Protein AF-A0A957WV30-F1 (afdb_monomer_lite)

Structure (mmCIF, N/CA/C/O backbone):
data_AF-A0A957WV30-F1
#
_entry.id   AF-A0A957WV30-F1
#
loop_
_atom_site.group_PDB
_atom_site.id
_atom_site.type_symbol
_atom_site.label_atom_id
_atom_site.label_alt_id
_atom_site.label_comp_id
_atom_site.label_asym_id
_atom_site.label_entity_id
_atom_site.label_seq_id
_atom_site.pdbx_PDB_ins_code
_atom_site.Cartn_x
_atom_site.Cartn_y
_atom_site.Cartn_z
_atom_site.occupancy
_atom_site.B_iso_or_equiv
_atom_site.auth_seq_id
_atom_site.auth_comp_id
_atom_site.auth_asym_id
_atom_site.auth_atom_id
_atom_site.pdbx_PDB_model_num
ATOM 1 N N . MET A 1 1 ? 29.897 12.016 -9.865 1.00 42.47 1 MET A N 1
ATOM 2 C CA . MET A 1 1 ? 29.035 12.089 -11.062 1.00 42.47 1 MET A CA 1
ATOM 3 C C . MET A 1 1 ? 27.792 11.281 -10.749 1.00 42.47 1 MET A C 1
ATOM 5 O O . MET A 1 1 ? 27.911 10.082 -10.565 1.00 42.47 1 MET A O 1
ATOM 9 N N . THR A 1 2 ? 26.646 11.927 -10.551 1.00 47.44 2 THR A N 1
ATOM 10 C CA . THR A 1 2 ? 25.390 11.233 -10.231 1.00 47.44 2 THR A CA 1
ATOM 11 C C . THR A 1 2 ? 24.796 10.735 -11.543 1.00 47.44 2 THR A C 1
ATOM 13 O O . THR A 1 2 ? 24.376 11.553 -12.364 1.00 47.44 2 THR A O 1
ATOM 16 N N . GLN A 1 3 ? 24.842 9.425 -11.783 1.00 49.91 3 GLN A N 1
ATOM 17 C CA . GLN A 1 3 ? 24.198 8.797 -12.936 1.00 49.91 3 GLN A CA 1
ATOM 18 C C . GLN A 1 3 ? 22.707 9.153 -12.881 1.00 49.91 3 GLN A C 1
ATOM 20 O O . GLN A 1 3 ? 22.050 8.951 -11.859 1.00 49.91 3 GLN A O 1
ATOM 25 N N . ARG A 1 4 ? 22.192 9.814 -13.924 1.00 55.97 4 ARG A N 1
ATOM 26 C CA . ARG A 1 4 ? 20.759 10.116 -13.997 1.00 55.97 4 ARG A CA 1
ATOM 27 C C . ARG A 1 4 ? 20.020 8.796 -14.225 1.00 55.97 4 ARG A C 1
ATOM 29 O O . ARG A 1 4 ? 20.485 8.021 -15.055 1.00 55.97 4 ARG A O 1
ATOM 36 N N . PRO A 1 5 ? 18.895 8.547 -13.539 1.00 63.53 5 PRO A N 1
ATOM 37 C CA . PRO A 1 5 ? 18.122 7.339 -13.779 1.00 63.53 5 PRO A CA 1
ATOM 38 C C . PRO A 1 5 ? 17.617 7.350 -15.225 1.00 63.53 5 PRO A C 1
ATOM 40 O O . PRO A 1 5 ? 17.064 8.353 -15.689 1.00 63.53 5 PRO A O 1
ATOM 43 N N . ASN A 1 6 ? 17.836 6.250 -15.946 1.00 82.25 6 ASN A N 1
ATOM 44 C CA . ASN A 1 6 ? 17.382 6.110 -17.335 1.00 82.25 6 ASN A CA 1
ATOM 45 C C . ASN A 1 6 ? 15.854 5.973 -17.421 1.00 82.25 6 ASN A C 1
ATOM 47 O O . ASN A 1 6 ? 15.263 6.334 -18.437 1.00 82.25 6 ASN A O 1
ATOM 51 N N . PHE A 1 7 ? 15.217 5.550 -16.325 1.00 90.19 7 PHE A N 1
ATOM 52 C CA . PHE A 1 7 ? 13.770 5.497 -16.177 1.00 90.19 7 PHE A CA 1
ATOM 53 C C . PHE A 1 7 ? 13.237 6.669 -15.352 1.00 90.19 7 PHE A C 1
ATOM 55 O O . PHE A 1 7 ? 13.763 7.001 -14.289 1.00 90.19 7 PHE A O 1
ATOM 62 N N . THR A 1 8 ? 12.131 7.256 -15.800 1.00 92.19 8 THR A N 1
ATOM 63 C CA . THR A 1 8 ? 11.313 8.166 -14.990 1.00 92.19 8 THR A CA 1
ATOM 64 C C . THR A 1 8 ? 9.988 7.487 -14.684 1.00 92.19 8 THR A C 1
ATOM 66 O O . THR A 1 8 ? 9.273 7.089 -15.599 1.00 92.19 8 THR A O 1
ATOM 69 N N . ILE A 1 9 ? 9.661 7.351 -13.398 1.00 94.38 9 ILE A N 1
ATOM 70 C CA . ILE A 1 9 ? 8.444 6.674 -12.941 1.00 94.38 9 ILE A CA 1
ATOM 71 C C . ILE A 1 9 ? 7.534 7.692 -12.261 1.00 94.38 9 ILE A C 1
ATOM 73 O O . ILE A 1 9 ? 7.898 8.281 -11.241 1.00 94.38 9 ILE A O 1
ATOM 77 N N . GLN A 1 10 ? 6.336 7.880 -12.809 1.00 94.31 10 GLN A N 1
ATOM 78 C CA . GLN A 1 10 ? 5.342 8.808 -12.288 1.00 94.31 10 GLN A CA 1
ATOM 79 C C . GLN A 1 10 ? 4.062 8.065 -11.883 1.00 94.31 10 GLN A C 1
ATOM 81 O O . GLN A 1 10 ? 3.404 7.472 -12.738 1.00 94.31 10 GLN A O 1
ATOM 86 N N . PRO A 1 11 ? 3.686 8.078 -10.595 1.00 93.62 11 PRO A N 1
ATOM 87 C CA . PRO A 1 11 ? 2.420 7.511 -10.156 1.00 93.62 11 PRO A CA 1
ATOM 88 C C . PRO A 1 11 ? 1.252 8.446 -10.493 1.00 93.62 11 PRO A C 1
ATOM 90 O O . PRO A 1 11 ? 1.408 9.669 -10.493 1.00 93.62 11 PRO A O 1
ATOM 93 N N . GLU A 1 12 ? 0.069 7.878 -10.719 1.00 91.00 12 GLU A N 1
ATOM 94 C CA . GLU A 1 12 ? -1.171 8.644 -10.908 1.00 91.00 12 GLU A CA 1
ATOM 95 C C . GLU A 1 12 ? -1.600 9.375 -9.624 1.00 91.00 12 GLU A C 1
ATOM 97 O O . GLU A 1 12 ? -2.067 10.512 -9.667 1.00 91.00 12 GLU A O 1
ATOM 102 N N . THR A 1 13 ? -1.379 8.752 -8.463 1.00 85.25 13 THR A N 1
ATOM 103 C CA . THR A 1 13 ? -1.625 9.337 -7.138 1.00 85.25 13 THR A CA 1
ATOM 104 C C . THR A 1 13 ? -0.501 8.980 -6.171 1.00 85.25 13 THR A C 1
ATOM 106 O O . THR A 1 13 ? 0.178 7.978 -6.341 1.00 85.25 13 THR A O 1
ATOM 109 N N . ARG A 1 14 ? -0.284 9.786 -5.131 1.00 82.81 14 ARG A N 1
ATOM 110 C CA . ARG A 1 14 ? 0.711 9.490 -4.079 1.00 82.81 14 ARG A CA 1
ATOM 111 C C . ARG A 1 14 ? 0.123 8.787 -2.860 1.00 82.81 14 ARG A C 1
ATOM 113 O O . ARG A 1 14 ? 0.870 8.250 -2.050 1.00 82.81 14 ARG A O 1
ATOM 120 N N . ALA A 1 15 ? -1.199 8.805 -2.738 1.00 81.06 15 ALA A N 1
ATOM 121 C CA . ALA A 1 15 ? -1.918 8.205 -1.631 1.00 81.06 15 ALA A CA 1
ATOM 122 C C . ALA A 1 15 ? -3.146 7.465 -2.154 1.00 81.06 15 ALA A C 1
ATOM 124 O O . ALA A 1 15 ? -3.838 7.947 -3.059 1.00 81.06 15 ALA A O 1
ATOM 125 N N . LEU A 1 16 ? -3.409 6.299 -1.574 1.00 86.38 16 LEU A N 1
ATOM 126 C CA . LEU A 1 16 ? -4.536 5.458 -1.937 1.00 86.38 16 LEU A CA 1
ATOM 127 C C . LEU A 1 16 ? -5.309 5.048 -0.685 1.00 86.38 16 LEU A C 1
ATOM 129 O O . LEU A 1 16 ? -4.741 4.610 0.313 1.00 86.38 16 LEU A O 1
ATOM 133 N N . HIS A 1 17 ? -6.629 5.160 -0.750 1.00 79.19 17 HIS A N 1
ATOM 134 C CA . HIS A 1 17 ? -7.494 4.586 0.269 1.00 79.19 17 HIS A CA 1
ATOM 135 C C . HIS A 1 17 ? -7.894 3.185 -0.173 1.00 79.19 17 HIS A C 1
ATOM 137 O O . HIS A 1 17 ? -8.447 3.014 -1.261 1.00 79.19 17 HIS A O 1
ATOM 143 N N . VAL A 1 18 ? -7.617 2.187 0.666 1.00 81.94 18 VAL A N 1
ATOM 144 C CA . VAL A 1 18 ? -8.126 0.838 0.429 1.00 81.94 18 VAL A CA 1
ATOM 145 C C . VAL A 1 18 ? -9.636 0.876 0.623 1.00 81.94 18 VAL A C 1
ATOM 147 O O . VAL A 1 18 ? -10.139 1.362 1.639 1.00 81.94 18 VAL A O 1
ATOM 150 N N . THR A 1 19 ? -10.361 0.445 -0.405 1.00 71.69 19 THR A N 1
ATOM 151 C CA . THR A 1 19 ? -11.824 0.467 -0.401 1.00 71.69 19 THR A CA 1
ATOM 152 C C . THR A 1 19 ? -12.380 -0.604 0.540 1.00 71.69 19 THR A C 1
ATOM 154 O O . THR A 1 19 ? -11.649 -1.436 1.078 1.00 71.69 19 THR A O 1
ATOM 157 N N . LYS A 1 20 ? -13.701 -0.601 0.744 1.00 66.12 20 LYS A N 1
ATOM 158 C CA . LYS A 1 20 ? -14.392 -1.581 1.596 1.00 66.12 20 LYS A CA 1
ATOM 159 C C . LYS A 1 20 ? -14.170 -3.035 1.147 1.00 66.12 20 LYS A C 1
ATOM 161 O O . LYS A 1 20 ? -14.293 -3.937 1.966 1.00 66.12 20 LYS A O 1
ATOM 166 N N . ASP A 1 21 ? -13.810 -3.246 -0.116 1.00 75.69 21 ASP A N 1
ATOM 167 C CA . ASP A 1 21 ? -13.581 -4.571 -0.693 1.00 75.69 21 ASP A CA 1
ATOM 168 C C . ASP A 1 21 ? -12.161 -5.100 -0.434 1.00 75.69 21 ASP A C 1
ATOM 170 O O . ASP A 1 21 ? -11.772 -6.116 -0.999 1.00 75.69 21 ASP A O 1
ATOM 174 N N . HIS A 1 22 ? -11.371 -4.411 0.403 1.00 84.19 22 HIS A N 1
ATOM 175 C CA . HIS A 1 22 ? -9.965 -4.720 0.682 1.00 84.19 22 HIS A CA 1
ATOM 176 C C . HIS A 1 22 ? -9.063 -4.736 -0.565 1.00 84.19 22 HIS A C 1
ATOM 178 O O . HIS A 1 22 ? -7.912 -5.174 -0.521 1.00 84.19 22 HIS A O 1
ATOM 184 N N . GLU A 1 23 ? -9.564 -4.208 -1.680 1.00 90.19 23 GLU A N 1
ATOM 185 C CA . GLU A 1 23 ? -8.833 -4.079 -2.927 1.00 90.19 23 GLU A CA 1
ATOM 186 C C . GLU A 1 23 ? -8.622 -2.609 -3.280 1.00 90.19 23 GLU A C 1
ATOM 188 O O . GLU A 1 23 ? -9.455 -1.729 -3.018 1.00 90.19 23 GLU A O 1
ATOM 193 N N . ALA A 1 24 ? -7.478 -2.347 -3.898 1.00 91.69 24 ALA A N 1
ATOM 194 C CA . ALA A 1 24 ? -7.161 -1.065 -4.491 1.00 91.69 24 ALA A CA 1
ATOM 195 C C . ALA A 1 24 ? -6.186 -1.264 -5.660 1.00 91.69 24 ALA A C 1
ATOM 197 O O . ALA A 1 24 ? -5.501 -2.283 -5.746 1.00 91.69 24 ALA A O 1
ATOM 198 N N . ALA A 1 25 ? -6.115 -0.309 -6.580 1.00 92.94 25 ALA A N 1
ATOM 199 C CA . ALA A 1 25 ? -5.159 -0.351 -7.677 1.00 92.94 25 ALA A CA 1
ATOM 200 C C . ALA A 1 25 ? -4.600 1.042 -7.942 1.00 92.94 25 ALA A C 1
ATOM 202 O O . ALA A 1 25 ? -5.303 2.040 -7.795 1.00 92.94 25 ALA A O 1
ATOM 203 N N . ILE A 1 26 ? -3.338 1.093 -8.347 1.00 94.38 26 ILE A N 1
ATOM 204 C CA . ILE A 1 26 ? -2.674 2.321 -8.763 1.00 94.38 26 ILE A CA 1
ATOM 205 C C . ILE A 1 26 ? -1.954 2.094 -10.087 1.00 94.38 26 ILE A C 1
ATOM 207 O O . ILE A 1 26 ? -1.362 1.036 -10.326 1.00 94.38 26 ILE A O 1
ATOM 211 N N . ARG A 1 27 ? -2.003 3.106 -10.950 1.00 95.50 27 ARG A N 1
ATOM 212 C CA . ARG A 1 27 ? -1.264 3.132 -12.203 1.00 95.50 27 ARG A CA 1
ATOM 213 C C . ARG A 1 27 ? 0.009 3.961 -12.060 1.00 95.50 27 ARG A C 1
ATOM 215 O O . ARG A 1 27 ? 0.013 5.036 -11.462 1.00 95.50 27 ARG A O 1
ATOM 222 N N . PHE A 1 28 ? 1.076 3.458 -12.659 1.00 96.06 28 PHE A N 1
ATOM 223 C CA . PHE A 1 28 ? 2.346 4.139 -12.842 1.00 96.06 28 PHE A CA 1
ATOM 224 C C . PHE A 1 28 ? 2.596 4.317 -14.331 1.00 96.06 28 PHE A C 1
ATOM 226 O O . PHE A 1 28 ? 2.312 3.423 -15.126 1.00 96.06 28 PHE A O 1
ATOM 233 N N . LEU A 1 29 ? 3.134 5.470 -14.699 1.00 95.81 29 LEU A N 1
ATOM 234 C CA . LEU A 1 29 ? 3.632 5.755 -16.031 1.00 95.81 29 LEU A CA 1
ATOM 235 C C . LEU A 1 29 ? 5.153 5.739 -15.974 1.00 95.81 29 LEU A C 1
ATOM 237 O O . LEU A 1 29 ? 5.755 6.488 -15.204 1.00 95.81 29 LEU A O 1
ATOM 241 N N . VAL A 1 30 ? 5.758 4.864 -16.765 1.00 95.50 30 VAL A N 1
ATOM 242 C CA . VAL A 1 30 ? 7.208 4.712 -16.855 1.00 95.50 30 VAL A CA 1
ATOM 243 C C . VAL A 1 30 ? 7.646 5.203 -18.222 1.00 95.50 30 VAL A C 1
ATOM 245 O O . VAL A 1 30 ? 7.057 4.824 -19.228 1.00 95.50 30 VAL A O 1
ATOM 248 N N . THR A 1 31 ? 8.665 6.049 -18.269 1.00 94.25 31 THR A N 1
ATOM 249 C CA . THR A 1 31 ? 9.305 6.485 -19.515 1.00 94.25 31 THR A CA 1
ATOM 250 C C . THR A 1 31 ? 10.790 6.159 -19.471 1.00 94.25 31 THR A C 1
ATOM 252 O O . THR A 1 31 ? 11.420 6.255 -18.416 1.00 94.25 31 THR A O 1
ATOM 255 N N . SER A 1 32 ? 11.350 5.796 -20.624 1.00 92.00 32 SER A N 1
ATOM 256 C CA . SER A 1 32 ? 12.793 5.653 -20.840 1.00 92.00 32 SER A CA 1
ATOM 257 C C . SER A 1 32 ? 13.254 6.653 -21.898 1.00 92.00 32 SER A C 1
ATOM 259 O O . SER A 1 32 ? 12.465 7.091 -22.730 1.00 92.00 32 SER A O 1
ATOM 261 N N . ARG A 1 33 ? 14.533 7.032 -21.875 1.00 88.81 33 ARG A N 1
ATOM 262 C CA . ARG A 1 33 ? 15.160 7.840 -22.943 1.00 88.81 33 ARG A CA 1
ATOM 263 C C . ARG A 1 33 ? 15.983 7.005 -23.921 1.00 88.81 33 ARG A C 1
ATOM 265 O O . ARG A 1 33 ? 16.528 7.547 -24.879 1.00 88.81 33 ARG A O 1
ATOM 272 N N . THR A 1 34 ? 16.112 5.715 -23.654 1.00 89.25 34 THR A N 1
ATOM 273 C CA . THR A 1 34 ? 16.926 4.769 -24.413 1.00 89.25 34 THR A CA 1
ATOM 274 C C . THR A 1 34 ? 16.083 3.564 -24.797 1.00 89.25 34 THR A C 1
ATOM 276 O O . THR A 1 34 ? 15.092 3.248 -24.136 1.00 89.25 34 THR A O 1
ATOM 279 N N . HIS A 1 35 ? 16.481 2.892 -25.877 1.00 91.12 35 HIS A N 1
ATOM 280 C CA . HIS A 1 35 ? 15.877 1.621 -26.245 1.00 91.12 35 HIS A CA 1
ATOM 281 C C . HIS A 1 35 ? 16.415 0.523 -25.329 1.00 91.12 35 HIS A C 1
ATOM 283 O O . HIS A 1 35 ? 17.613 0.252 -25.352 1.00 91.12 35 HIS A O 1
ATOM 289 N N . LEU A 1 36 ? 15.543 -0.050 -24.505 1.00 92.69 36 LEU A N 1
ATOM 290 C CA . LEU A 1 36 ? 15.878 -1.112 -23.559 1.00 92.69 36 LEU A CA 1
ATOM 291 C C . LEU A 1 36 ? 14.614 -1.866 -23.139 1.00 92.69 36 LEU A C 1
ATOM 293 O O . LEU A 1 36 ? 13.494 -1.411 -23.393 1.00 92.69 36 LEU A O 1
ATOM 297 N N . ARG A 1 37 ? 14.797 -3.005 -22.473 1.00 94.31 37 ARG A N 1
ATOM 298 C CA . ARG A 1 37 ? 13.702 -3.795 -21.910 1.00 94.31 37 ARG A CA 1
ATOM 299 C C . ARG A 1 37 ? 13.669 -3.594 -20.403 1.00 94.31 37 ARG A C 1
ATOM 301 O O . ARG A 1 37 ? 14.613 -3.959 -19.715 1.00 94.31 37 ARG A O 1
ATOM 308 N N . GLY A 1 38 ? 12.590 -3.009 -19.891 1.00 93.38 38 GLY A N 1
ATOM 309 C CA . GLY A 1 38 ? 12.429 -2.762 -18.460 1.00 93.38 38 GLY A CA 1
ATOM 310 C C . GLY A 1 38 ? 11.608 -3.851 -17.777 1.00 93.38 38 GLY A C 1
ATOM 311 O O . GLY A 1 38 ? 10.488 -4.115 -18.209 1.00 93.38 38 GLY A O 1
ATOM 312 N N . GLU A 1 39 ? 12.117 -4.429 -16.689 1.00 95.81 39 GLU A N 1
ATOM 313 C CA . GLU A 1 39 ? 11.380 -5.316 -15.784 1.00 95.81 39 GLU A CA 1
ATOM 314 C C . GLU A 1 39 ? 10.918 -4.555 -14.535 1.00 95.81 39 GLU A C 1
ATOM 316 O O . GLU A 1 39 ? 11.706 -3.916 -13.833 1.00 95.81 39 GLU A O 1
ATOM 321 N N . ALA A 1 40 ? 9.619 -4.619 -14.247 1.00 96.19 40 ALA A N 1
ATOM 322 C CA . ALA A 1 40 ? 9.010 -3.984 -13.090 1.00 96.19 40 ALA A CA 1
ATOM 323 C C . ALA A 1 40 ? 8.940 -4.918 -11.870 1.00 96.19 40 ALA A C 1
ATOM 325 O O . ALA A 1 40 ? 8.415 -6.032 -11.926 1.00 96.19 40 ALA A O 1
ATOM 326 N N . HIS A 1 41 ? 9.350 -4.391 -10.719 1.00 95.06 41 HIS A N 1
ATOM 327 C CA . HIS A 1 41 ? 9.273 -5.019 -9.407 1.00 95.06 41 HIS A CA 1
ATOM 328 C C . HIS A 1 41 ? 8.572 -4.095 -8.415 1.00 95.06 41 HIS A C 1
ATOM 330 O O . HIS A 1 41 ? 8.822 -2.891 -8.368 1.00 95.06 41 HIS A O 1
ATOM 336 N N . VAL A 1 42 ? 7.719 -4.659 -7.563 1.00 94.69 42 VAL A N 1
ATOM 337 C CA . VAL A 1 42 ? 7.097 -3.904 -6.470 1.00 94.69 42 VAL A CA 1
ATOM 338 C C . VAL A 1 42 ? 7.860 -4.172 -5.187 1.00 94.69 42 VAL A C 1
ATOM 340 O O . VAL A 1 42 ? 7.990 -5.320 -4.764 1.00 94.69 42 VAL A O 1
ATOM 343 N N . ILE A 1 43 ? 8.354 -3.102 -4.570 1.00 92.38 43 ILE A N 1
ATOM 344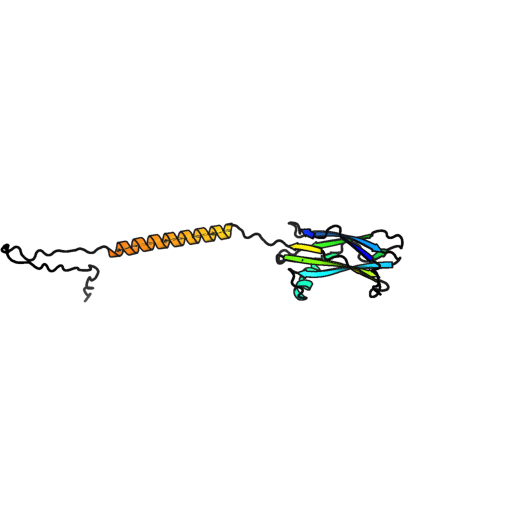 C CA . ILE A 1 43 ? 9.174 -3.170 -3.366 1.00 92.38 43 ILE A CA 1
ATOM 345 C C . ILE A 1 43 ? 8.367 -2.623 -2.185 1.00 92.38 43 ILE A C 1
ATOM 347 O O . ILE A 1 43 ? 8.054 -1.428 -2.164 1.00 92.38 43 ILE A O 1
ATOM 351 N N . PRO A 1 44 ? 8.035 -3.464 -1.195 1.00 92.12 44 PRO A N 1
ATOM 352 C CA . PRO A 1 44 ? 7.489 -3.001 0.072 1.00 92.12 44 PRO A CA 1
ATOM 353 C C . PRO A 1 44 ? 8.578 -2.226 0.828 1.00 92.12 44 PRO A C 1
ATOM 355 O O . PRO A 1 44 ? 9.746 -2.614 0.819 1.00 92.12 44 PRO A O 1
ATOM 358 N N . VAL A 1 45 ? 8.219 -1.102 1.449 1.00 88.19 45 VAL A N 1
ATOM 359 C CA . VAL A 1 45 ? 9.185 -0.207 2.107 1.00 88.19 45 VAL A CA 1
ATOM 360 C C . VAL A 1 45 ? 9.044 -0.253 3.621 1.00 88.19 45 VAL A C 1
ATOM 362 O O . VAL A 1 45 ? 10.013 -0.567 4.310 1.00 88.19 45 VAL A O 1
ATOM 365 N N . ALA A 1 46 ? 7.861 0.069 4.139 1.00 78.56 46 ALA A N 1
ATOM 366 C CA . ALA A 1 46 ? 7.626 0.168 5.574 1.00 78.56 46 ALA A CA 1
ATOM 367 C C . ALA A 1 46 ? 6.150 -0.049 5.916 1.00 78.56 46 ALA A C 1
ATOM 369 O O . ALA A 1 46 ? 5.266 0.142 5.076 1.00 78.56 46 ALA A O 1
ATOM 370 N N . TYR A 1 47 ? 5.909 -0.408 7.173 1.00 79.69 47 TYR A N 1
ATOM 371 C CA . TYR A 1 47 ? 4.586 -0.549 7.769 1.00 79.69 47 TYR A CA 1
ATOM 372 C C . TYR A 1 47 ? 4.494 0.349 9.001 1.00 79.69 47 TYR A C 1
ATOM 374 O O . TYR A 1 47 ? 5.312 0.234 9.903 1.00 79.69 47 TYR A O 1
ATOM 382 N N . ASN A 1 48 ? 3.504 1.235 9.062 1.00 71.88 48 ASN A N 1
ATOM 383 C CA . ASN A 1 48 ? 3.207 2.102 10.205 1.00 71.88 48 ASN A CA 1
ATOM 384 C C . ASN A 1 48 ? 4.422 2.916 10.709 1.00 71.88 48 ASN A C 1
ATOM 386 O O . ASN A 1 48 ? 4.591 3.147 11.904 1.00 71.88 48 ASN A O 1
ATOM 390 N N . GLY A 1 49 ? 5.325 3.286 9.794 1.00 67.56 49 GLY A N 1
ATOM 391 C CA . GLY A 1 49 ? 6.607 3.921 10.118 1.00 67.56 49 GLY A CA 1
ATOM 392 C C . GLY A 1 49 ? 7.679 2.982 10.697 1.00 67.56 49 GLY A C 1
ATOM 393 O O . GLY A 1 49 ? 8.833 3.396 10.819 1.00 67.56 49 GLY A O 1
ATOM 394 N N . ASP A 1 50 ? 7.344 1.725 10.994 1.00 69.25 50 ASP A N 1
ATOM 395 C CA . ASP A 1 50 ? 8.287 0.665 11.335 1.00 69.25 50 ASP A CA 1
ATOM 396 C C . ASP A 1 50 ? 8.964 0.130 10.060 1.00 69.25 50 ASP A C 1
ATOM 398 O O . ASP A 1 50 ? 8.324 -0.314 9.101 1.00 69.25 50 ASP A O 1
ATOM 402 N N . ARG A 1 51 ? 10.298 0.204 10.046 1.00 69.25 51 ARG A N 1
ATOM 403 C CA . ARG A 1 51 ? 11.159 -0.282 8.955 1.00 69.25 51 ARG A CA 1
ATOM 404 C C . ARG A 1 51 ? 11.710 -1.682 9.233 1.00 69.25 51 ARG A C 1
ATOM 406 O O . ARG A 1 51 ? 12.669 -2.103 8.585 1.00 69.25 51 ARG A O 1
ATOM 413 N N . SER A 1 52 ? 11.149 -2.389 10.214 1.00 68.62 52 SER A N 1
ATOM 414 C CA . SER A 1 52 ? 11.515 -3.765 10.519 1.00 68.62 52 SER A CA 1
ATOM 415 C C . SER A 1 52 ? 11.322 -4.666 9.289 1.00 68.62 52 SER A C 1
ATOM 417 O O . SER A 1 52 ? 10.236 -4.680 8.701 1.00 68.62 52 SER A O 1
ATOM 419 N N . PRO A 1 53 ? 12.330 -5.480 8.915 1.00 63.69 53 PRO A N 1
ATOM 420 C CA . PRO A 1 53 ? 12.236 -6.394 7.779 1.00 63.69 53 PRO A CA 1
ATOM 421 C C . PRO A 1 53 ? 11.043 -7.351 7.868 1.00 63.69 53 PRO A C 1
ATOM 423 O O . PRO A 1 53 ? 10.481 -7.722 6.844 1.00 63.69 53 PRO A O 1
ATOM 426 N N . GLN A 1 54 ? 10.637 -7.739 9.082 1.00 62.06 54 GLN A N 1
ATOM 427 C CA . GLN A 1 54 ? 9.519 -8.662 9.287 1.00 62.06 54 GLN A CA 1
ATOM 428 C C . GLN A 1 54 ? 8.198 -8.043 8.825 1.00 62.06 54 GLN A C 1
ATOM 430 O O . GLN A 1 54 ? 7.483 -8.658 8.039 1.00 62.06 54 GLN A O 1
ATOM 435 N N . ALA A 1 55 ? 7.914 -6.802 9.230 1.00 63.44 55 ALA A N 1
ATOM 436 C CA . ALA A 1 55 ? 6.692 -6.110 8.834 1.00 63.44 55 ALA A CA 1
ATOM 437 C C . ALA A 1 55 ? 6.613 -5.927 7.307 1.00 63.44 55 ALA A C 1
ATOM 439 O O . ALA A 1 55 ? 5.566 -6.151 6.707 1.00 63.44 55 ALA A O 1
ATOM 440 N N . THR A 1 56 ? 7.748 -5.628 6.669 1.00 68.06 56 THR A N 1
ATOM 441 C CA . THR A 1 56 ? 7.888 -5.469 5.213 1.00 68.06 56 THR A CA 1
ATOM 442 C C . THR A 1 56 ? 7.650 -6.765 4.424 1.00 68.06 56 THR A C 1
ATOM 444 O O . THR A 1 56 ? 7.086 -6.727 3.329 1.00 68.06 56 THR A O 1
ATOM 447 N N . VAL A 1 57 ? 8.024 -7.927 4.971 1.00 68.75 57 VAL A N 1
ATOM 448 C CA . VAL A 1 57 ? 7.801 -9.237 4.326 1.00 68.75 57 VAL A CA 1
ATOM 449 C C . VAL A 1 57 ? 6.316 -9.611 4.305 1.00 68.75 57 VAL A C 1
ATOM 451 O O . VAL A 1 57 ? 5.842 -10.176 3.319 1.00 68.75 57 VAL A O 1
ATOM 454 N N . HIS A 1 58 ? 5.563 -9.265 5.353 1.00 73.31 58 HIS A N 1
ATOM 455 C CA . HIS A 1 58 ? 4.177 -9.712 5.517 1.00 73.31 58 HIS A CA 1
ATOM 456 C C . HIS A 1 58 ? 3.174 -9.094 4.541 1.00 73.31 58 HIS A C 1
ATOM 458 O O . HIS A 1 58 ? 2.169 -9.742 4.268 1.00 73.31 58 HIS A O 1
ATOM 464 N N . PHE A 1 59 ? 3.428 -7.892 4.008 1.00 86.25 59 PHE A N 1
ATOM 465 C CA . PHE A 1 59 ? 2.523 -7.253 3.043 1.00 86.25 59 PHE A CA 1
ATOM 466 C C . PHE A 1 59 ? 3.023 -7.285 1.597 1.00 86.25 59 PHE A C 1
ATOM 468 O O . PHE A 1 59 ? 2.319 -6.840 0.691 1.00 86.25 59 PHE A O 1
ATOM 475 N N . HIS A 1 60 ? 4.215 -7.835 1.337 1.00 87.75 60 HIS A N 1
ATOM 476 C CA . HIS A 1 60 ? 4.716 -8.000 -0.030 1.00 87.75 60 HIS A CA 1
ATOM 477 C C . HIS A 1 60 ? 3.732 -8.790 -0.906 1.00 87.75 60 HIS A C 1
ATOM 479 O O . HIS A 1 60 ? 3.457 -8.416 -2.042 1.00 87.75 60 HIS A O 1
ATOM 485 N N . ASN A 1 61 ? 3.157 -9.856 -0.347 1.00 90.50 61 ASN A N 1
ATOM 486 C CA . ASN A 1 61 ? 2.173 -10.716 -1.005 1.00 90.50 61 ASN A CA 1
ATOM 487 C C . ASN A 1 61 ? 0.813 -10.032 -1.255 1.00 90.50 61 ASN A C 1
ATOM 489 O O . ASN A 1 61 ? -0.013 -10.593 -1.974 1.00 90.50 61 ASN A O 1
ATOM 493 N N . TRP A 1 62 ? 0.570 -8.838 -0.703 1.00 92.94 62 TRP A N 1
ATOM 494 C CA . TRP A 1 62 ? -0.628 -8.037 -0.988 1.00 92.94 62 TRP A CA 1
ATOM 495 C C . TRP A 1 62 ? -0.483 -7.283 -2.307 1.00 92.94 62 TRP A C 1
ATOM 497 O O . TRP A 1 62 ? -1.478 -6.893 -2.917 1.00 92.94 62 TRP A O 1
ATOM 507 N N . LEU A 1 63 ? 0.758 -7.059 -2.742 1.00 94.75 63 LEU A N 1
ATOM 508 C CA . LEU A 1 63 ? 1.099 -6.242 -3.892 1.00 94.75 63 LEU A CA 1
ATOM 509 C C . LEU A 1 63 ? 1.316 -7.138 -5.110 1.00 94.75 63 LEU A C 1
ATOM 511 O O . LEU A 1 63 ? 2.190 -8.000 -5.138 1.00 94.75 63 LEU A O 1
ATOM 515 N N . THR A 1 64 ? 0.524 -6.918 -6.153 1.00 95.12 64 THR A N 1
ATOM 516 C CA . THR A 1 64 ? 0.599 -7.692 -7.395 1.00 95.12 64 THR A CA 1
ATOM 517 C C . THR A 1 64 ? 0.683 -6.762 -8.594 1.00 95.12 64 THR A C 1
ATOM 519 O O . THR A 1 64 ? -0.164 -5.890 -8.766 1.00 95.12 64 THR A O 1
ATOM 522 N N . LEU A 1 65 ? 1.695 -6.947 -9.443 1.00 95.50 65 LEU A N 1
ATOM 523 C CA . LEU A 1 65 ? 1.717 -6.323 -10.767 1.00 95.50 65 LEU A CA 1
ATOM 524 C C . LEU A 1 65 ? 0.682 -6.998 -11.661 1.00 95.50 65 LEU A C 1
ATOM 526 O O . LEU A 1 65 ? 0.629 -8.227 -11.740 1.00 95.50 65 LEU A O 1
ATOM 530 N N . VAL A 1 66 ? -0.142 -6.184 -12.309 1.00 95.12 66 VAL A N 1
ATOM 531 C CA . VAL A 1 66 ? -1.162 -6.613 -13.261 1.00 95.12 66 VAL A CA 1
ATOM 532 C C . VAL A 1 66 ? -0.634 -6.377 -14.671 1.00 95.12 66 VAL A C 1
ATOM 534 O O . VAL A 1 66 ? -0.241 -5.260 -14.997 1.00 95.12 66 VAL A O 1
ATOM 537 N N . GLY A 1 67 ? -0.677 -7.417 -15.504 1.00 91.75 67 GLY A N 1
ATOM 538 C CA . GLY A 1 67 ? -0.203 -7.371 -16.888 1.00 91.75 67 GLY A CA 1
ATOM 539 C C . GLY A 1 67 ? 1.249 -7.821 -17.042 1.00 91.75 67 GLY A C 1
ATOM 540 O O . GLY A 1 67 ? 1.745 -8.634 -16.259 1.00 91.75 67 GLY A O 1
ATOM 541 N N . GLU A 1 68 ? 1.903 -7.312 -18.084 1.00 91.62 68 GLU A N 1
ATOM 542 C CA . GLU A 1 68 ? 3.298 -7.613 -18.406 1.00 91.62 68 GLU A CA 1
ATOM 543 C C . GLU A 1 68 ? 4.243 -6.930 -17.409 1.00 91.62 68 GLU A C 1
ATOM 545 O O . GLU A 1 68 ? 4.085 -5.754 -17.077 1.00 91.62 68 GLU A O 1
ATOM 550 N N . ARG A 1 69 ? 5.221 -7.687 -16.897 1.00 93.81 69 ARG A N 1
ATOM 551 C CA . ARG A 1 69 ? 6.276 -7.144 -16.026 1.00 93.81 69 ARG A CA 1
ATOM 552 C C . ARG A 1 69 ? 7.449 -6.602 -16.824 1.00 93.81 69 ARG A C 1
ATOM 554 O O . ARG A 1 69 ? 8.035 -5.607 -16.413 1.00 93.81 69 ARG A O 1
ATOM 561 N N . GLU A 1 70 ? 7.749 -7.237 -17.949 1.00 95.31 70 GLU A N 1
ATOM 562 C CA . GLU A 1 70 ? 8.770 -6.812 -18.898 1.00 95.31 70 GLU A CA 1
ATOM 563 C C . GLU A 1 70 ? 8.110 -6.053 -20.041 1.00 95.31 70 GLU A C 1
ATOM 565 O O . GLU A 1 70 ? 7.201 -6.579 -20.678 1.00 95.31 70 GLU A O 1
ATOM 570 N N . VAL A 1 71 ? 8.561 -4.828 -20.300 1.00 94.44 71 VAL A N 1
ATOM 571 C CA . VAL A 1 71 ? 8.075 -4.019 -21.420 1.00 94.44 71 VAL A CA 1
ATOM 572 C C . VAL A 1 71 ? 9.264 -3.443 -22.173 1.00 94.44 71 VAL A C 1
ATOM 574 O O . VAL A 1 71 ? 10.229 -2.966 -21.572 1.00 94.44 71 VAL A O 1
ATOM 577 N N . ASP A 1 72 ? 9.180 -3.474 -23.499 1.00 93.88 72 ASP A N 1
ATOM 578 C CA . ASP A 1 72 ? 10.160 -2.841 -24.370 1.00 93.88 72 ASP A CA 1
ATOM 579 C C . ASP A 1 72 ? 9.877 -1.335 -24.460 1.00 93.88 72 ASP A C 1
ATOM 581 O O . ASP A 1 72 ? 8.777 -0.895 -24.816 1.00 93.88 72 ASP A O 1
ATOM 585 N N . PHE A 1 73 ? 10.886 -0.535 -24.126 1.00 92.56 73 PHE A N 1
ATOM 586 C CA . PHE A 1 73 ? 10.867 0.910 -24.286 1.00 92.56 73 PHE A CA 1
ATOM 587 C C . PHE A 1 73 ? 11.643 1.293 -25.534 1.00 92.56 73 PHE A C 1
ATOM 589 O O . PHE A 1 73 ? 12.699 0.736 -25.837 1.00 92.56 73 PHE A O 1
ATOM 596 N N . ASP A 1 74 ? 11.139 2.275 -26.265 1.00 89.25 74 ASP A N 1
ATOM 597 C CA . ASP A 1 74 ? 11.867 2.891 -27.361 1.00 89.25 74 ASP A CA 1
ATOM 598 C C . ASP A 1 74 ? 12.538 4.197 -26.906 1.00 89.25 74 ASP A C 1
ATOM 600 O O . ASP A 1 74 ? 12.297 4.729 -25.821 1.00 89.25 74 ASP A O 1
ATOM 604 N N . ALA A 1 75 ? 13.402 4.739 -27.761 1.00 86.81 75 ALA A N 1
ATOM 605 C CA . ALA A 1 75 ? 14.040 6.026 -27.513 1.00 86.81 75 ALA A CA 1
ATOM 606 C C . ALA A 1 75 ? 13.094 7.228 -27.737 1.00 86.81 75 ALA A C 1
ATOM 608 O O . ALA A 1 75 ? 13.544 8.371 -27.668 1.00 86.81 75 ALA A O 1
ATOM 609 N N . SER A 1 76 ? 11.802 7.005 -28.027 1.00 88.12 76 SER A N 1
ATOM 610 C CA . SER A 1 76 ? 10.844 8.091 -28.273 1.00 88.12 76 SER A CA 1
ATOM 611 C C . SER A 1 76 ? 10.407 8.791 -26.982 1.00 88.12 76 SER A C 1
ATOM 613 O O . SER A 1 76 ? 9.960 9.938 -27.023 1.00 88.12 76 SER A O 1
ATOM 615 N N . GLY A 1 77 ? 10.563 8.124 -25.832 1.00 84.81 77 GLY A N 1
ATOM 616 C CA . GLY A 1 77 ? 10.077 8.620 -24.546 1.00 84.81 77 GLY A CA 1
ATOM 617 C C . GLY A 1 77 ? 8.598 8.340 -24.287 1.00 84.81 77 GLY A C 1
ATOM 618 O O . GLY A 1 77 ? 8.021 8.966 -23.397 1.00 84.81 77 GLY A O 1
ATOM 619 N N . GLU A 1 78 ? 7.976 7.427 -25.039 1.00 92.38 78 GLU A N 1
ATOM 620 C CA . GLU A 1 78 ? 6.592 7.012 -24.807 1.00 92.38 78 GLU A CA 1
ATOM 621 C C . GLU A 1 78 ? 6.412 6.446 -23.386 1.00 92.38 78 GLU A C 1
ATOM 623 O O . GLU A 1 78 ? 7.208 5.639 -22.899 1.00 92.38 78 GLU A O 1
ATOM 628 N N . ALA A 1 79 ? 5.342 6.870 -22.710 1.00 93.56 79 ALA A N 1
ATOM 629 C CA . ALA A 1 79 ? 5.020 6.399 -21.371 1.00 93.56 79 ALA A CA 1
ATOM 630 C C . ALA A 1 79 ? 4.298 5.049 -21.416 1.00 93.56 79 ALA A C 1
ATOM 632 O O . ALA A 1 79 ? 3.173 4.954 -21.910 1.00 93.56 79 ALA A O 1
ATOM 633 N N . LYS A 1 80 ? 4.906 4.016 -20.829 1.00 94.69 80 LYS A N 1
ATOM 634 C CA . LYS A 1 80 ? 4.301 2.691 -20.679 1.00 94.69 80 LYS A CA 1
ATOM 635 C C . LYS A 1 80 ? 3.626 2.558 -19.311 1.00 94.69 80 LYS A C 1
ATOM 637 O O . LYS A 1 80 ? 4.213 2.943 -18.294 1.00 94.69 80 LYS A O 1
ATOM 642 N N . PRO A 1 81 ? 2.378 2.063 -19.257 1.00 95.12 81 PRO A N 1
ATOM 643 C CA . PRO A 1 81 ? 1.658 1.934 -18.005 1.00 95.12 81 PRO A CA 1
ATOM 644 C C . PRO A 1 81 ? 1.965 0.621 -17.282 1.00 95.12 81 PRO A C 1
ATOM 646 O O . PRO A 1 81 ? 1.890 -0.445 -17.881 1.00 95.12 81 PRO A O 1
ATOM 649 N N . TYR A 1 82 ? 2.166 0.698 -15.970 1.00 95.94 82 TYR A N 1
ATOM 650 C CA . TYR A 1 82 ? 2.136 -0.451 -15.065 1.00 95.94 82 TYR A CA 1
ATOM 651 C C . TYR A 1 82 ? 1.025 -0.271 -14.043 1.00 95.94 82 TYR A C 1
ATOM 653 O O . TYR A 1 82 ? 0.806 0.832 -13.542 1.00 95.94 82 TYR A O 1
ATOM 661 N N . THR A 1 83 ? 0.339 -1.354 -13.694 1.00 95.94 83 THR A N 1
ATOM 662 C CA . THR A 1 83 ? -0.702 -1.326 -12.665 1.00 95.94 83 THR A CA 1
ATOM 663 C C . THR A 1 83 ? -0.307 -2.224 -11.509 1.00 95.94 83 THR A C 1
ATOM 665 O O . THR A 1 83 ? -0.071 -3.416 -11.688 1.00 95.94 83 THR A O 1
ATOM 668 N N . VAL A 1 84 ? -0.263 -1.654 -10.307 1.00 95.75 84 VAL A N 1
ATOM 669 C CA . VAL A 1 84 ? -0.088 -2.413 -9.068 1.00 95.75 84 VAL A CA 1
ATOM 670 C C . VAL A 1 84 ? -1.450 -2.547 -8.410 1.00 95.75 84 VAL A C 1
ATOM 672 O O . VAL A 1 84 ? -2.080 -1.550 -8.060 1.00 95.75 84 VAL A O 1
ATOM 675 N N . ARG A 1 85 ? -1.906 -3.786 -8.251 1.00 95.00 85 ARG A N 1
ATOM 676 C CA . ARG A 1 85 ? -3.099 -4.141 -7.490 1.00 95.00 85 ARG A CA 1
ATOM 677 C C . ARG A 1 85 ? -2.699 -4.541 -6.078 1.00 95.00 85 ARG A C 1
ATOM 679 O O . ARG A 1 85 ? -1.815 -5.374 -5.889 1.00 95.00 85 ARG A O 1
ATOM 686 N N . ILE A 1 86 ? -3.404 -3.971 -5.117 1.00 94.56 86 ILE A N 1
ATOM 687 C CA . ILE A 1 86 ? -3.242 -4.169 -3.685 1.00 94.56 86 ILE A CA 1
ATOM 688 C C . ILE A 1 86 ? -4.444 -4.982 -3.206 1.00 94.56 86 ILE A C 1
ATOM 690 O O . ILE A 1 86 ? -5.585 -4.588 -3.444 1.00 94.56 86 ILE A O 1
ATOM 694 N N . ARG A 1 87 ? -4.186 -6.117 -2.557 1.00 93.12 87 ARG A N 1
ATOM 695 C CA . ARG A 1 87 ? -5.190 -6.987 -1.933 1.00 93.12 87 ARG A CA 1
ATOM 696 C C . ARG A 1 87 ? -4.848 -7.183 -0.472 1.00 93.12 87 ARG A C 1
ATOM 698 O O . ARG A 1 87 ? -3.938 -7.940 -0.147 1.00 93.12 87 ARG A O 1
ATOM 705 N N . VAL A 1 88 ? -5.573 -6.488 0.385 1.00 90.75 88 VAL A N 1
ATOM 706 C CA . VAL A 1 88 ? -5.356 -6.508 1.824 1.00 90.75 88 VAL A CA 1
ATOM 707 C C . VAL A 1 88 ? -6.109 -7.702 2.428 1.00 90.75 88 VAL A C 1
ATOM 709 O O . VAL A 1 88 ? -7.302 -7.859 2.185 1.00 90.75 88 VAL A O 1
ATOM 712 N N . PRO A 1 89 ? -5.458 -8.579 3.201 1.00 88.06 89 PRO A N 1
ATOM 713 C CA . PRO A 1 89 ? -6.143 -9.620 3.958 1.00 88.06 89 PRO A CA 1
ATOM 714 C C . PRO A 1 89 ? -7.117 -9.043 4.995 1.00 88.06 89 PRO A C 1
ATOM 716 O O . PRO A 1 89 ? -6.954 -7.921 5.470 1.00 88.06 89 PRO A O 1
ATOM 719 N N . ASN A 1 90 ? -8.127 -9.822 5.387 1.00 82.81 90 ASN A N 1
ATOM 720 C CA . ASN A 1 90 ? -9.109 -9.392 6.395 1.00 82.81 90 ASN A CA 1
ATOM 721 C C . ASN A 1 90 ? -8.513 -9.268 7.807 1.00 82.81 90 ASN A C 1
ATOM 723 O O . ASN A 1 90 ? -9.069 -8.569 8.649 1.00 82.81 90 ASN A O 1
ATOM 727 N N . ASP A 1 91 ? -7.415 -9.972 8.067 1.00 82.12 91 ASP A N 1
ATOM 728 C CA . ASP A 1 91 ? -6.652 -9.981 9.315 1.00 82.12 91 ASP A CA 1
ATOM 729 C C . ASP A 1 91 ? -5.471 -9.000 9.300 1.00 82.12 91 ASP A C 1
ATOM 731 O O . ASP A 1 91 ? -4.674 -8.991 10.234 1.00 82.12 91 ASP A O 1
ATOM 735 N N . ALA A 1 92 ? -5.355 -8.171 8.258 1.00 83.81 92 ALA A N 1
ATOM 736 C CA . ALA A 1 92 ? -4.333 -7.142 8.189 1.00 83.81 92 ALA A CA 1
ATOM 737 C C . ALA A 1 92 ? -4.481 -6.138 9.336 1.00 83.81 92 ALA A C 1
ATOM 739 O O . ALA A 1 92 ? -5.570 -5.612 9.595 1.00 83.81 92 ALA A O 1
ATOM 740 N N . ASP A 1 93 ? -3.359 -5.828 9.979 1.00 83.62 93 ASP A N 1
ATOM 741 C CA . ASP A 1 93 ? -3.335 -4.809 11.011 1.00 83.62 93 ASP A CA 1
ATOM 742 C C . ASP A 1 93 ? -3.693 -3.425 10.433 1.00 83.62 93 ASP A C 1
ATOM 744 O O . ASP A 1 93 ? -3.304 -3.065 9.316 1.00 83.62 93 ASP A O 1
ATOM 748 N N . PRO A 1 94 ? -4.445 -2.602 11.179 1.00 83.75 94 PRO A N 1
ATOM 749 C CA . PRO A 1 94 ? -4.716 -1.239 10.760 1.00 83.75 94 PRO A CA 1
ATOM 750 C C . PRO A 1 94 ? -3.440 -0.396 10.795 1.00 83.75 94 PRO A C 1
ATOM 752 O O . PRO A 1 94 ? -2.752 -0.330 11.812 1.00 83.75 94 PRO A O 1
ATOM 755 N N . GLY A 1 95 ? -3.167 0.327 9.712 1.00 85.38 95 GLY A N 1
ATOM 756 C CA . GLY A 1 95 ? -1.976 1.163 9.618 1.00 85.38 95 GLY A CA 1
ATOM 757 C C . GLY A 1 95 ? -1.756 1.753 8.232 1.00 85.38 95 GLY A C 1
ATOM 758 O O . GLY A 1 95 ? -2.494 1.466 7.285 1.00 85.38 95 GLY A O 1
ATOM 759 N N . GLU A 1 96 ? -0.750 2.616 8.135 1.00 88.00 96 GLU A N 1
ATOM 760 C CA . GLU A 1 96 ? -0.240 3.121 6.860 1.00 88.00 96 GLU A CA 1
ATOM 761 C C . GLU A 1 96 ? 0.826 2.161 6.323 1.00 88.00 96 GLU A C 1
ATOM 763 O O . GLU A 1 96 ? 1.728 1.754 7.050 1.00 88.00 96 GLU A O 1
ATOM 768 N N . TYR A 1 97 ? 0.737 1.801 5.049 1.00 90.31 97 TYR A N 1
ATOM 769 C CA . TYR A 1 97 ? 1.687 0.923 4.377 1.00 90.31 97 TYR A CA 1
ATOM 770 C C . TYR A 1 97 ? 2.331 1.663 3.212 1.00 90.31 97 TYR A C 1
ATOM 772 O O . TYR A 1 97 ? 1.651 2.366 2.462 1.00 90.31 97 TYR A O 1
ATOM 780 N N . LEU A 1 98 ? 3.642 1.485 3.051 1.00 92.31 98 LEU A N 1
ATOM 781 C CA . LEU A 1 98 ? 4.439 2.167 2.037 1.00 92.31 98 LEU A CA 1
ATOM 782 C C . LEU A 1 98 ? 5.042 1.159 1.063 1.00 92.31 98 LEU A C 1
ATOM 784 O O . LEU A 1 98 ? 5.664 0.174 1.467 1.00 92.31 98 LEU A O 1
ATOM 788 N N . PHE A 1 99 ? 4.914 1.430 -0.232 1.00 93.94 99 PHE A N 1
ATOM 789 C CA . PHE A 1 99 ? 5.586 0.666 -1.281 1.00 93.94 99 PHE A CA 1
ATOM 790 C C . PHE A 1 99 ? 6.088 1.578 -2.398 1.00 93.94 99 PHE A C 1
ATOM 792 O O . PHE A 1 99 ? 5.669 2.727 -2.520 1.00 93.94 99 PHE A O 1
ATOM 799 N N . ARG A 1 100 ? 6.978 1.056 -3.239 1.00 94.44 100 ARG A N 1
ATOM 800 C CA . ARG A 1 100 ? 7.446 1.726 -4.458 1.00 94.44 100 ARG A CA 1
ATOM 801 C C . ARG A 1 100 ? 7.511 0.750 -5.624 1.00 94.44 100 ARG A C 1
ATOM 803 O O . ARG A 1 100 ? 7.667 -0.457 -5.429 1.00 94.44 100 ARG A O 1
ATOM 810 N N . LEU A 1 101 ? 7.413 1.282 -6.833 1.00 95.56 101 LEU A N 1
ATOM 811 C CA . LEU A 1 101 ? 7.689 0.559 -8.065 1.00 95.56 101 LEU A CA 1
ATOM 812 C C . LEU A 1 101 ? 9.158 0.772 -8.440 1.00 95.56 101 LEU A C 1
ATOM 814 O O . LEU A 1 101 ? 9.602 1.912 -8.564 1.00 95.56 101 LEU A O 1
ATOM 818 N N . LYS A 1 102 ? 9.901 -0.314 -8.631 1.00 95.00 102 LYS A N 1
ATOM 819 C CA . LYS A 1 102 ? 11.254 -0.309 -9.184 1.00 95.00 102 LYS A CA 1
ATOM 820 C C . LYS A 1 102 ? 11.199 -0.891 -10.588 1.00 95.00 102 LYS A C 1
ATOM 822 O O . LYS A 1 102 ? 10.567 -1.921 -10.785 1.00 95.00 102 LYS A O 1
ATOM 827 N N . VAL A 1 103 ? 11.854 -0.251 -11.543 1.00 95.00 103 VAL A N 1
ATOM 828 C CA . VAL A 1 103 ? 12.047 -0.788 -12.892 1.00 95.00 103 VAL A CA 1
ATOM 829 C C . VAL A 1 103 ? 13.541 -0.907 -13.141 1.00 95.00 103 VAL A C 1
ATOM 831 O O . VAL A 1 103 ? 14.288 0.023 -12.832 1.00 95.00 103 VAL A O 1
ATOM 834 N N . VAL A 1 104 ? 13.972 -2.056 -13.645 1.00 94.38 104 VAL A N 1
ATOM 835 C CA . VAL A 1 104 ? 15.374 -2.346 -13.970 1.00 94.38 104 VAL A CA 1
ATOM 836 C C . VAL A 1 104 ? 15.499 -2.731 -15.434 1.00 94.38 104 VAL A C 1
ATOM 838 O O . VAL A 1 104 ? 14.544 -3.243 -16.009 1.00 94.38 104 VAL A O 1
ATOM 841 N N . ASP A 1 105 ? 16.648 -2.475 -16.048 1.00 93.19 105 ASP A N 1
ATOM 842 C CA . ASP A 1 105 ? 16.944 -3.045 -17.363 1.00 93.19 105 ASP A CA 1
ATOM 843 C C . ASP A 1 105 ? 17.210 -4.547 -17.232 1.00 93.19 105 ASP A C 1
ATOM 845 O O . ASP A 1 105 ? 17.961 -4.981 -16.362 1.00 93.19 105 ASP A O 1
ATOM 849 N N . VAL A 1 106 ? 16.601 -5.341 -18.106 1.00 92.94 106 VAL A N 1
ATOM 850 C CA . VAL A 1 106 ? 16.817 -6.789 -18.167 1.00 92.94 106 VAL A CA 1
ATOM 851 C C . VAL A 1 106 ? 18.242 -7.118 -18.619 1.00 92.94 106 VAL A C 1
ATOM 853 O O . VAL A 1 106 ? 18.807 -8.114 -18.169 1.00 92.94 106 VAL A O 1
ATOM 856 N N . ALA A 1 107 ? 18.836 -6.304 -19.498 1.00 90.50 107 ALA A N 1
ATOM 857 C CA . ALA A 1 107 ? 20.195 -6.539 -19.982 1.00 90.50 107 ALA A CA 1
ATOM 858 C C . ALA A 1 107 ? 21.251 -6.210 -18.914 1.00 90.50 107 ALA A C 1
ATOM 860 O O . ALA A 1 107 ? 22.215 -6.958 -18.744 1.00 90.50 107 ALA A O 1
ATOM 861 N N . GLU A 1 108 ? 21.052 -5.108 -18.185 1.00 87.38 108 GLU A N 1
ATOM 862 C CA . GLU A 1 108 ? 22.000 -4.564 -17.205 1.00 87.38 108 GLU A CA 1
ATOM 863 C C . GLU A 1 108 ? 21.269 -4.089 -15.928 1.00 87.38 108 GLU A C 1
ATOM 865 O O . GLU A 1 108 ? 21.127 -2.882 -15.684 1.00 87.38 108 GLU A O 1
ATOM 870 N N . PRO A 1 109 ? 20.803 -5.023 -15.076 1.00 84.38 109 PRO A N 1
ATOM 871 C CA . PRO A 1 109 ? 19.926 -4.707 -13.941 1.00 84.38 109 PRO A CA 1
ATOM 872 C C . PRO A 1 109 ? 20.594 -3.875 -12.837 1.00 84.38 109 PRO A C 1
ATOM 874 O O . PRO A 1 109 ? 19.896 -3.245 -12.037 1.00 84.38 109 PRO A O 1
ATOM 877 N N . ASP A 1 110 ? 21.928 -3.854 -12.800 1.00 84.50 110 ASP A N 1
ATOM 878 C CA . ASP A 1 110 ? 22.714 -3.106 -11.815 1.00 84.50 110 ASP A CA 1
ATOM 879 C C . ASP A 1 110 ? 23.046 -1.674 -12.271 1.00 84.50 110 ASP A C 1
ATOM 881 O O . ASP A 1 110 ? 23.261 -0.799 -11.430 1.00 84.50 110 ASP A O 1
ATOM 885 N N . GLU A 1 111 ? 23.064 -1.408 -13.582 1.00 83.06 111 GLU A N 1
ATOM 886 C CA . GLU A 1 111 ? 23.444 -0.097 -14.131 1.00 83.06 111 GLU A CA 1
ATOM 887 C C . GLU A 1 111 ? 22.238 0.806 -14.387 1.00 83.06 111 GLU A C 1
ATOM 889 O O . GLU A 1 111 ? 22.298 2.023 -14.179 1.00 83.06 111 GLU A O 1
ATOM 894 N N . THR A 1 112 ? 21.122 0.217 -14.824 1.00 84.81 112 THR A N 1
ATOM 895 C CA . THR A 1 112 ? 19.944 0.970 -15.246 1.00 84.81 112 THR A CA 1
ATOM 896 C C . THR A 1 112 ? 18.750 0.670 -14.350 1.00 84.81 112 THR A C 1
ATOM 898 O O . THR A 1 112 ? 18.007 -0.288 -14.549 1.00 84.81 112 THR A O 1
ATOM 901 N N . VAL A 1 113 ? 18.539 1.556 -13.373 1.00 89.31 113 VAL A N 1
ATOM 902 C CA . VAL A 1 113 ? 17.460 1.456 -12.383 1.00 89.31 113 VAL A CA 1
ATOM 903 C C . VAL A 1 113 ? 16.634 2.742 -12.335 1.00 89.31 113 VAL A C 1
ATOM 905 O O . VAL A 1 113 ? 17.170 3.853 -12.347 1.00 89.31 113 VAL A O 1
ATOM 908 N N . GLY A 1 114 ? 15.315 2.592 -12.234 1.00 91.56 114 GLY A N 1
ATOM 909 C CA . GLY A 1 114 ? 14.382 3.644 -11.840 1.00 91.56 114 GLY A CA 1
ATOM 910 C C . GLY A 1 114 ? 13.558 3.227 -10.638 1.00 91.56 114 GLY A C 1
ATOM 911 O O . GLY A 1 114 ? 13.090 2.095 -10.560 1.00 91.56 114 GLY A O 1
ATOM 912 N N . GLU A 1 115 ? 13.329 4.161 -9.723 1.00 93.62 115 GLU A N 1
ATOM 913 C CA . GLU A 1 115 ? 12.438 3.964 -8.583 1.00 93.62 115 GLU A CA 1
ATOM 914 C C . GLU A 1 115 ? 11.362 5.045 -8.567 1.00 93.62 115 GLU A C 1
ATOM 916 O O . GLU A 1 115 ? 11.628 6.222 -8.826 1.00 93.62 115 GLU A O 1
ATOM 921 N N . SER A 1 116 ? 10.131 4.645 -8.265 1.00 93.38 116 SER A N 1
ATOM 922 C CA . SER A 1 116 ? 9.049 5.582 -8.008 1.00 93.38 116 SER A CA 1
ATOM 923 C C . SER A 1 116 ? 9.225 6.244 -6.641 1.00 93.38 116 SER A C 1
ATOM 925 O O . SER A 1 116 ? 9.869 5.681 -5.750 1.00 93.38 116 SER A O 1
ATOM 927 N N . PRO A 1 117 ? 8.560 7.389 -6.411 1.00 92.19 117 PRO A N 1
ATOM 928 C CA . PRO A 1 117 ? 8.285 7.848 -5.057 1.00 92.19 117 PRO A CA 1
ATOM 929 C C . PRO A 1 117 ? 7.577 6.762 -4.236 1.00 92.19 117 PRO A C 1
ATOM 931 O O . PRO A 1 117 ? 6.897 5.893 -4.796 1.00 92.19 117 PRO A O 1
ATOM 934 N N . GLU A 1 118 ? 7.708 6.844 -2.915 1.00 92.06 118 GLU A N 1
ATOM 935 C CA . GLU A 1 118 ? 6.942 6.010 -1.992 1.00 92.06 118 GLU A CA 1
ATOM 936 C C . GLU A 1 118 ? 5.450 6.349 -2.096 1.00 92.06 118 GLU A C 1
ATOM 938 O O . GLU A 1 118 ? 5.060 7.520 -2.120 1.00 92.06 118 GLU A O 1
ATOM 943 N N . ILE A 1 119 ? 4.627 5.309 -2.180 1.00 93.06 119 ILE A N 1
ATOM 944 C CA . ILE A 1 119 ? 3.172 5.389 -2.231 1.00 93.06 119 ILE A CA 1
ATOM 945 C C . ILE A 1 119 ? 2.624 4.883 -0.910 1.00 93.06 119 ILE A C 1
ATOM 947 O O . ILE A 1 119 ? 2.895 3.744 -0.522 1.00 93.06 119 ILE A O 1
ATOM 951 N N . ALA A 1 120 ? 1.830 5.726 -0.256 1.00 90.88 120 ALA A N 1
ATOM 952 C CA . ALA A 1 120 ? 1.137 5.383 0.974 1.00 90.88 120 ALA A CA 1
ATOM 953 C C . ALA A 1 120 ? -0.251 4.815 0.669 1.00 90.88 120 ALA A C 1
ATOM 955 O O . ALA A 1 120 ? -1.008 5.379 -0.129 1.00 90.88 120 ALA A O 1
ATOM 956 N N . PHE A 1 121 ? -0.617 3.725 1.336 1.00 90.12 121 PHE A N 1
ATOM 957 C CA . PHE A 1 121 ? -2.002 3.281 1.402 1.00 90.12 121 PHE A CA 1
ATOM 958 C C . PHE A 1 121 ? -2.421 2.970 2.834 1.00 90.12 121 PHE A C 1
ATOM 960 O O . PHE A 1 121 ? -1.665 2.397 3.615 1.00 90.12 121 PHE A O 1
ATOM 967 N N . GLN A 1 122 ? -3.646 3.363 3.176 1.00 88.38 122 GLN A N 1
ATOM 968 C CA . GLN A 1 122 ? -4.181 3.200 4.523 1.00 88.38 122 GLN A CA 1
ATOM 969 C C . GLN A 1 122 ? -5.054 1.948 4.610 1.00 88.38 122 GLN A C 1
ATOM 971 O O . GLN A 1 122 ? -6.051 1.834 3.891 1.00 88.38 122 GLN A O 1
ATOM 976 N N . VAL A 1 123 ? -4.732 1.066 5.555 1.00 87.12 123 VAL A N 1
ATOM 977 C CA . VAL A 1 123 ? -5.613 -0.014 6.008 1.00 87.12 123 VAL A CA 1
ATOM 978 C C . VAL A 1 123 ? -6.400 0.491 7.211 1.00 87.12 123 VAL A C 1
ATOM 980 O O . VAL A 1 123 ? -5.833 0.954 8.205 1.00 87.12 123 VAL A O 1
ATOM 983 N N . VAL A 1 124 ? -7.727 0.455 7.101 1.00 81.88 124 VAL A N 1
ATOM 984 C CA . VAL A 1 124 ? -8.640 0.932 8.144 1.00 81.88 124 VAL A CA 1
ATOM 985 C C . VAL A 1 124 ? -9.156 -0.265 8.930 1.00 81.88 124 VAL A C 1
ATOM 987 O O . VAL A 1 124 ? -9.808 -1.143 8.374 1.00 81.88 124 VAL A O 1
ATOM 990 N N . GLY A 1 125 ? -8.882 -0.279 10.232 1.00 71.94 125 GLY A N 1
ATOM 991 C CA . GLY A 1 125 ? -9.381 -1.311 11.137 1.00 71.94 125 GLY A CA 1
ATOM 992 C C . GLY A 1 125 ? -10.864 -1.134 11.472 1.00 71.94 125 GLY A C 1
ATOM 993 O O . GLY A 1 125 ? -11.452 -0.077 11.206 1.00 71.94 125 GLY A O 1
ATOM 994 N N . PRO A 1 126 ? -11.489 -2.146 12.096 1.00 65.25 126 PRO A N 1
ATOM 995 C CA . PRO A 1 126 ? -12.863 -2.036 12.558 1.00 65.25 126 PRO A CA 1
ATOM 996 C C . PRO A 1 126 ? -12.999 -0.855 13.526 1.00 65.25 126 PRO A C 1
ATOM 998 O O . PRO A 1 126 ? -12.283 -0.752 14.522 1.00 65.25 126 PRO A O 1
ATOM 1001 N N . LYS A 1 127 ? -13.938 0.055 13.235 1.00 62.22 127 LYS A N 1
ATOM 1002 C CA . LYS A 1 127 ? -14.263 1.152 14.154 1.00 62.22 127 LYS A CA 1
ATOM 1003 C C . LYS A 1 127 ? -14.756 0.547 15.473 1.00 62.22 127 LYS A C 1
ATOM 1005 O O . LYS A 1 127 ? -15.641 -0.312 15.421 1.00 62.22 127 LYS A O 1
ATOM 1010 N N . PRO A 1 128 ? -14.255 0.993 16.640 1.00 60.62 128 PRO A N 1
ATOM 1011 C CA . PRO A 1 128 ? -14.786 0.536 17.915 1.00 60.62 128 PRO A CA 1
ATOM 1012 C C . PRO A 1 128 ? -16.288 0.822 17.952 1.00 60.62 128 PRO A C 1
ATOM 1014 O O . PRO A 1 128 ? -16.734 1.960 17.790 1.00 60.62 128 PRO A O 1
ATOM 1017 N N . THR A 1 129 ? -17.090 -0.230 18.100 1.00 67.25 129 THR A N 1
ATOM 1018 C CA . THR A 1 129 ? -18.545 -0.095 18.106 1.00 67.25 129 THR A CA 1
ATOM 1019 C C . THR A 1 129 ? -18.985 0.582 19.397 1.00 67.25 129 THR A C 1
ATOM 1021 O O . THR A 1 129 ? -18.638 0.115 20.484 1.00 67.25 129 THR A O 1
ATOM 1024 N N . LEU A 1 130 ? -19.823 1.619 19.295 1.00 72.69 130 LEU A N 1
ATOM 1025 C CA . LEU A 1 130 ? -20.464 2.263 20.451 1.00 72.69 130 LEU A CA 1
ATOM 1026 C C . LEU A 1 130 ? -21.189 1.257 21.361 1.00 72.69 130 LEU A C 1
ATOM 1028 O O . LEU A 1 130 ? -21.303 1.495 22.556 1.00 72.69 130 LEU A O 1
ATOM 1032 N N . ALA A 1 131 ? -21.613 0.109 20.823 1.00 76.56 131 ALA A N 1
ATOM 1033 C CA . ALA A 1 131 ? -22.233 -0.977 21.575 1.00 76.56 131 ALA A CA 1
ATOM 1034 C C . ALA A 1 131 ? -21.393 -1.451 22.776 1.00 76.56 131 ALA A C 1
ATOM 1036 O O . ALA A 1 131 ? -21.950 -1.687 23.845 1.00 76.56 131 ALA A O 1
ATOM 1037 N N . ALA A 1 132 ? -20.065 -1.529 22.637 1.00 74.81 132 ALA A N 1
ATOM 1038 C CA . ALA A 1 132 ? -19.186 -1.930 23.736 1.00 74.81 132 ALA A CA 1
ATOM 1039 C C . ALA A 1 132 ? -19.178 -0.883 24.865 1.00 74.81 132 ALA A C 1
ATOM 1041 O O . ALA A 1 132 ? -19.259 -1.232 26.042 1.00 74.81 132 ALA A O 1
ATOM 1042 N N . PHE A 1 133 ? -19.166 0.405 24.508 1.00 79.12 133 PHE A N 1
ATOM 1043 C CA . PHE A 1 133 ? -19.262 1.502 25.473 1.00 79.12 133 PHE A CA 1
ATOM 1044 C C . PHE A 1 133 ? -20.632 1.556 26.153 1.00 79.12 133 PHE A C 1
ATOM 1046 O O . PHE A 1 133 ? -20.707 1.749 27.364 1.00 79.12 133 PHE A O 1
ATOM 1053 N N . VAL A 1 134 ? -21.713 1.336 25.398 1.00 84.38 134 VAL A N 1
ATOM 1054 C CA . VAL A 1 134 ? -23.077 1.283 25.943 1.00 84.38 134 VAL A CA 1
ATOM 1055 C C . VAL A 1 134 ? -23.220 0.115 26.919 1.00 84.38 134 VAL A C 1
ATOM 1057 O O . VAL A 1 134 ? -23.736 0.308 28.016 1.00 84.38 134 VAL A O 1
ATOM 1060 N N . LEU A 1 135 ? -22.711 -1.072 26.579 1.00 86.69 135 LEU A N 1
ATOM 1061 C CA . LEU A 1 135 ? -22.747 -2.233 27.471 1.00 86.69 135 LEU A CA 1
ATOM 1062 C C . LEU A 1 135 ? -21.982 -1.973 28.778 1.00 86.69 135 LEU A C 1
ATOM 1064 O O . LEU A 1 135 ? -22.495 -2.268 29.859 1.00 86.69 135 LEU A O 1
ATOM 1068 N N . ALA A 1 136 ? -20.789 -1.376 2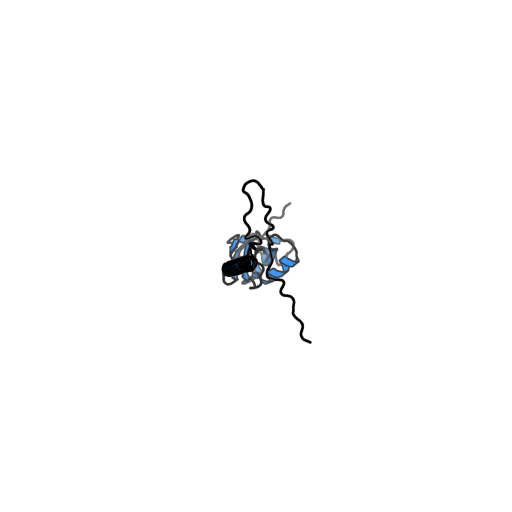8.694 1.00 85.00 136 ALA A N 1
ATOM 1069 C CA . ALA A 1 136 ? -20.005 -1.004 29.870 1.00 85.00 136 ALA A CA 1
ATOM 1070 C C . ALA A 1 136 ? -20.735 0.028 30.750 1.00 85.00 136 ALA A C 1
ATOM 1072 O O . ALA A 1 136 ? -20.774 -0.119 31.973 1.00 85.00 136 ALA A O 1
ATOM 1073 N N . ALA A 1 137 ? -21.369 1.035 30.140 1.00 89.00 137 ALA A N 1
ATOM 1074 C CA . ALA A 1 137 ? -22.146 2.043 30.859 1.00 89.00 137 ALA A CA 1
ATOM 1075 C C . ALA A 1 137 ? -23.364 1.436 31.579 1.00 89.00 137 ALA A C 1
ATOM 1077 O O . ALA A 1 137 ? -23.627 1.766 32.736 1.00 89.00 137 ALA A O 1
ATOM 1078 N N . VAL A 1 138 ? -24.075 0.505 30.931 1.00 92.62 138 VAL A N 1
ATOM 1079 C CA . VAL A 1 138 ? -25.206 -0.213 31.541 1.00 92.62 138 VAL A CA 1
ATOM 1080 C C . VAL A 1 138 ? -24.739 -1.049 32.736 1.00 92.62 138 VAL A C 1
ATOM 1082 O O . VAL A 1 138 ? -25.347 -0.977 33.803 1.00 92.62 138 VAL A O 1
ATOM 1085 N N . LEU A 1 139 ? -23.635 -1.789 32.604 1.00 93.19 139 LEU A N 1
ATOM 1086 C CA . LEU A 1 139 ? -23.065 -2.585 33.698 1.00 93.19 139 LEU A CA 1
ATOM 1087 C C . LEU A 1 139 ? -22.663 -1.729 34.904 1.00 93.19 139 LEU A C 1
ATOM 1089 O O . LEU A 1 139 ? -22.951 -2.108 36.043 1.00 93.19 139 LEU A O 1
ATOM 1093 N N . ALA A 1 140 ? -22.049 -0.568 34.662 1.00 93.81 140 ALA A N 1
ATOM 1094 C CA . ALA A 1 140 ? -21.670 0.375 35.712 1.00 93.81 140 ALA A CA 1
ATOM 1095 C C . ALA A 1 140 ? -22.898 0.947 36.442 1.00 93.81 140 ALA A C 1
ATOM 1097 O O . ALA A 1 140 ? -22.912 1.049 37.669 1.00 93.81 140 ALA A O 1
ATOM 1098 N N . LEU A 1 141 ? -23.966 1.268 35.704 1.00 94.69 141 LEU A N 1
ATOM 1099 C CA . LEU A 1 141 ? -25.210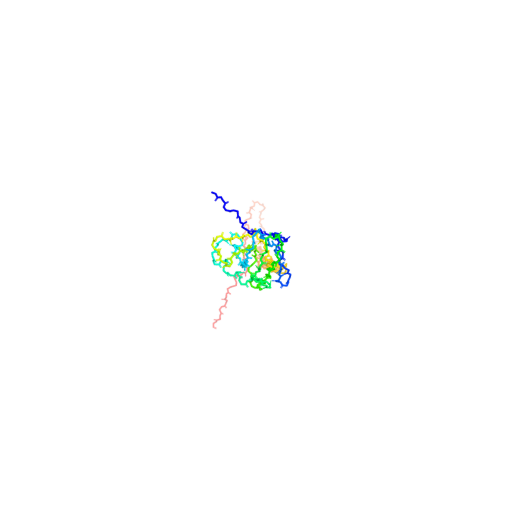 1.760 36.296 1.00 94.69 141 LEU A CA 1
ATOM 1100 C C . LEU A 1 141 ? -25.892 0.684 37.157 1.00 94.69 141 LEU A C 1
ATOM 1102 O O . LEU A 1 141 ? -26.351 0.968 38.266 1.00 94.69 141 LEU A O 1
ATOM 1106 N N . VAL A 1 142 ? -25.919 -0.567 36.690 1.00 95.94 142 VAL A N 1
ATOM 1107 C CA . VAL A 1 142 ? -26.488 -1.689 37.455 1.00 95.94 142 VAL A CA 1
ATOM 1108 C C . VAL A 1 142 ? -25.699 -1.943 38.742 1.00 95.94 142 VAL A C 1
ATOM 1110 O O . VAL A 1 142 ? -26.296 -2.124 39.800 1.00 95.94 142 VAL A O 1
ATOM 1113 N N . THR A 1 143 ? -24.366 -1.888 38.705 1.00 94.81 143 THR A N 1
ATOM 1114 C CA . THR A 1 143 ? -23.558 -2.053 39.928 1.00 94.81 143 THR A CA 1
ATOM 1115 C C . THR A 1 143 ? -23.762 -0.906 40.916 1.00 94.81 143 THR A C 1
ATOM 1117 O O . THR A 1 143 ? -23.916 -1.162 42.110 1.00 94.81 143 THR A O 1
ATOM 1120 N N . LEU A 1 144 ? -23.838 0.344 40.448 1.00 95.38 144 LEU A N 1
ATOM 1121 C CA . LEU A 1 144 ? -24.106 1.494 41.319 1.00 95.38 144 LEU A CA 1
ATOM 1122 C C . LEU A 1 144 ? -25.486 1.416 41.980 1.00 95.38 144 LEU A C 1
ATOM 1124 O O . LEU A 1 144 ? -25.606 1.667 43.179 1.00 95.38 144 LEU A O 1
ATOM 1128 N N . THR A 1 145 ? -26.520 1.028 41.230 1.00 93.94 145 THR A N 1
ATOM 1129 C CA . THR A 1 145 ? -27.871 0.857 41.790 1.00 93.94 145 THR A CA 1
ATOM 1130 C C . THR A 1 145 ? -27.924 -0.289 42.798 1.00 93.94 145 THR A C 1
ATOM 1132 O O . THR A 1 145 ? -28.468 -0.108 43.886 1.00 93.94 145 THR A O 1
ATOM 1135 N N . ALA A 1 146 ? -27.295 -1.430 42.504 1.00 93.25 146 ALA A N 1
ATOM 1136 C CA . ALA A 1 146 ? -27.212 -2.552 43.436 1.00 93.25 146 ALA A CA 1
ATOM 1137 C C . ALA A 1 146 ? -26.495 -2.168 44.743 1.00 93.25 146 ALA A C 1
ATOM 1139 O O . ALA A 1 146 ? -26.975 -2.499 45.828 1.00 93.25 146 ALA A O 1
ATOM 1140 N N . LEU A 1 147 ? -25.390 -1.417 44.659 1.00 94.88 147 LEU A N 1
ATOM 1141 C CA . LEU A 1 147 ? -24.663 -0.918 45.830 1.00 94.88 147 LEU A CA 1
ATOM 1142 C C . LEU A 1 147 ? -25.487 0.082 46.644 1.00 94.88 147 LEU A C 1
ATOM 1144 O O . LEU A 1 147 ? -25.498 0.002 47.872 1.00 94.88 147 LEU A O 1
ATOM 1148 N N . ALA A 1 148 ? -26.201 0.994 45.981 1.00 92.88 148 ALA A N 1
ATOM 1149 C CA . ALA A 1 148 ? -27.072 1.953 46.654 1.00 92.88 148 ALA A CA 1
ATOM 1150 C C . ALA A 1 148 ? -28.205 1.244 47.413 1.00 92.88 148 ALA A C 1
ATOM 1152 O O . ALA A 1 148 ? -28.434 1.527 48.589 1.00 92.88 148 ALA A O 1
ATOM 1153 N N . VAL A 1 149 ? -28.867 0.272 46.775 1.00 93.81 149 VAL A N 1
ATOM 1154 C CA . VAL A 1 149 ? -29.919 -0.540 47.409 1.00 93.81 149 VAL A CA 1
ATOM 1155 C C . VAL A 1 149 ? -29.356 -1.326 48.591 1.00 93.81 149 VAL A C 1
ATOM 1157 O O . VAL A 1 149 ? -29.935 -1.311 49.679 1.00 93.81 149 VAL A O 1
ATOM 1160 N N . TRP A 1 150 ? -28.198 -1.966 48.415 1.00 93.50 150 TRP A N 1
ATOM 1161 C CA . TRP A 1 150 ? -27.530 -2.704 49.483 1.00 93.50 150 TRP A CA 1
ATOM 1162 C C . TRP A 1 150 ? -27.191 -1.806 50.683 1.00 93.50 150 TRP A C 1
ATOM 1164 O O . TRP A 1 150 ? -27.467 -2.178 51.825 1.00 93.50 150 TRP A O 1
ATOM 1174 N N . ALA A 1 151 ? -26.669 -0.600 50.440 1.00 91.06 151 ALA A N 1
ATOM 1175 C CA . ALA A 1 151 ? -26.348 0.363 51.490 1.00 91.06 151 ALA A CA 1
ATOM 1176 C C . ALA A 1 151 ? -27.593 0.799 52.282 1.00 91.06 151 ALA A C 1
ATOM 1178 O O . ALA A 1 151 ? -27.551 0.842 53.512 1.00 91.06 151 ALA A O 1
ATOM 1179 N N . VAL A 1 152 ? -28.719 1.059 51.606 1.00 88.69 152 VAL A N 1
ATOM 1180 C CA . VAL A 1 152 ? -29.985 1.426 52.267 1.00 88.69 152 VAL A CA 1
ATOM 1181 C C . VAL A 1 152 ? -30.482 0.298 53.174 1.00 88.69 152 VAL A C 1
ATOM 1183 O O . VAL A 1 152 ? -30.786 0.546 54.344 1.00 88.69 152 VAL A O 1
ATOM 1186 N N . ILE A 1 153 ? -30.503 -0.945 52.678 1.00 85.88 153 ILE A N 1
ATOM 1187 C CA . ILE A 1 153 ? -30.902 -2.121 53.470 1.00 85.88 153 ILE A CA 1
ATOM 1188 C C . ILE A 1 153 ? -29.990 -2.275 54.692 1.00 85.88 153 ILE A C 1
ATOM 1190 O O . ILE A 1 153 ? -30.457 -2.514 55.809 1.00 85.88 153 ILE A O 1
ATOM 1194 N N . PHE A 1 154 ? -28.682 -2.105 54.502 1.00 82.88 154 PHE A N 1
ATOM 1195 C CA . PHE A 1 154 ? -27.705 -2.237 55.574 1.00 82.88 154 PHE A CA 1
ATOM 1196 C C . PHE A 1 154 ? -27.893 -1.191 56.683 1.00 82.88 154 PHE A C 1
ATOM 1198 O O . PHE A 1 154 ? -27.783 -1.530 57.864 1.00 82.88 154 PHE A O 1
ATOM 1205 N N . VAL A 1 155 ? -28.218 0.058 56.330 1.00 82.69 155 VAL A N 1
ATOM 1206 C CA . VAL A 1 155 ? -28.484 1.137 57.296 1.00 82.69 155 VAL A CA 1
ATOM 1207 C C . VAL A 1 155 ? -29.791 0.897 58.056 1.00 82.69 155 VAL A C 1
ATOM 1209 O O . VAL A 1 155 ? -29.800 0.974 59.285 1.00 82.69 155 VAL A O 1
ATOM 1212 N N . GLN A 1 156 ? -30.876 0.536 57.364 1.00 77.31 156 GLN A N 1
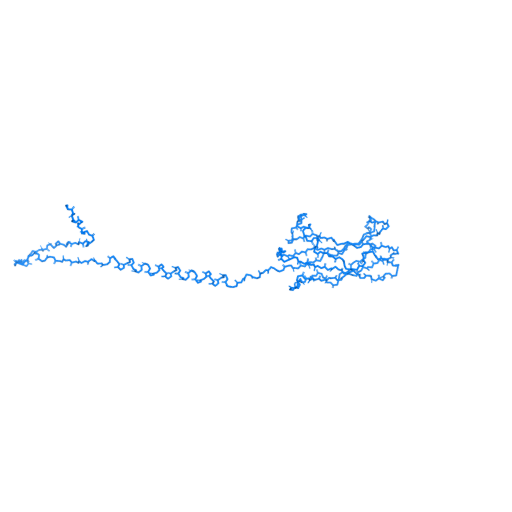ATOM 1213 C CA . GLN A 1 156 ? -32.173 0.265 58.002 1.00 77.31 156 GLN A CA 1
ATOM 1214 C C . GLN A 1 156 ? -32.113 -0.914 58.986 1.00 77.31 156 GLN A C 1
ATOM 1216 O O . GLN A 1 156 ? -32.759 -0.899 60.031 1.00 77.31 156 GLN A O 1
ATOM 1221 N N . ASN A 1 157 ? -31.273 -1.915 58.716 1.00 71.44 157 ASN A N 1
ATOM 1222 C CA . ASN A 1 157 ? -31.100 -3.068 59.600 1.00 71.44 157 ASN A CA 1
ATOM 1223 C C . ASN A 1 157 ? -30.438 -2.722 60.959 1.00 71.44 157 ASN A C 1
ATOM 1225 O O . ASN A 1 157 ? -30.404 -3.564 61.866 1.00 71.44 157 ASN A O 1
ATOM 1229 N N . ARG A 1 158 ? -29.885 -1.508 61.118 1.00 63.28 158 ARG A N 1
ATOM 1230 C CA . ARG A 1 158 ? -29.192 -1.059 62.339 1.00 63.28 158 ARG A CA 1
ATOM 1231 C C . ARG A 1 158 ? -30.004 -0.124 63.243 1.00 63.28 158 ARG A C 1
ATOM 1233 O O . ARG A 1 158 ? -29.566 0.109 64.364 1.00 63.28 158 ARG A O 1
ATOM 1240 N N . THR A 1 159 ? -31.159 0.393 62.824 1.00 55.38 159 THR A N 1
ATOM 1241 C CA . THR A 1 159 ? -31.843 1.496 63.538 1.00 55.38 159 THR A CA 1
ATOM 1242 C C . THR A 1 159 ? -32.874 1.081 64.596 1.00 55.38 159 THR A C 1
ATOM 1244 O O . THR A 1 159 ? -33.488 1.948 65.211 1.00 55.38 159 THR A O 1
ATOM 1247 N N . ASN A 1 160 ? -33.030 -0.210 64.907 1.00 52.72 160 ASN A N 1
ATOM 1248 C CA . ASN A 1 160 ? -33.903 -0.668 66.000 1.00 52.72 160 ASN A CA 1
ATOM 1249 C C . ASN A 1 160 ? -33.225 -0.545 67.379 1.00 52.72 160 ASN A C 1
ATOM 1251 O O . ASN A 1 160 ? -32.888 -1.543 68.018 1.00 52.72 160 ASN A O 1
ATOM 1255 N N . LEU A 1 161 ? -33.012 0.687 67.842 1.00 54.38 161 LEU A N 1
ATOM 1256 C CA . LEU A 1 161 ? -32.634 0.982 69.225 1.00 54.38 161 LEU A CA 1
ATOM 1257 C C . LEU A 1 161 ? -33.889 1.425 69.982 1.00 54.38 161 LEU A C 1
ATOM 1259 O O . LEU A 1 161 ? -34.344 2.554 69.823 1.00 54.38 161 LEU A O 1
ATOM 1263 N N . GLN A 1 162 ? -34.465 0.541 70.800 1.00 53.22 162 GLN A N 1
ATOM 1264 C CA . GLN A 1 162 ? -35.532 0.941 71.716 1.00 53.22 162 GLN A CA 1
ATOM 1265 C C . GLN A 1 162 ? -34.924 1.533 72.989 1.00 53.22 162 GLN A C 1
ATOM 1267 O O . GLN A 1 162 ? -34.213 0.856 73.734 1.00 53.22 162 GLN A O 1
ATOM 1272 N N . LEU A 1 163 ? -35.207 2.812 73.230 1.00 48.91 163 LEU A N 1
ATOM 1273 C CA . LEU A 1 163 ? -34.867 3.496 74.470 1.00 48.91 163 LEU A CA 1
ATOM 1274 C C . LEU A 1 163 ? -35.961 3.199 75.503 1.00 48.91 163 LEU A C 1
ATOM 1276 O O . LEU A 1 163 ? -36.956 3.912 75.593 1.00 48.91 163 LEU A O 1
ATOM 1280 N N . THR A 1 164 ? -35.804 2.122 76.267 1.00 53.12 164 THR A N 1
ATOM 1281 C CA . THR A 1 164 ? -36.697 1.852 77.400 1.00 53.12 164 THR A CA 1
ATOM 1282 C C . THR A 1 164 ? -36.232 2.678 78.594 1.00 53.12 164 THR A C 1
ATOM 1284 O O . THR A 1 164 ? -35.236 2.353 79.240 1.00 53.12 164 THR A O 1
ATOM 1287 N N . ILE A 1 165 ? -36.945 3.767 78.877 1.00 54.00 165 ILE A N 1
ATOM 1288 C CA . ILE A 1 165 ? -36.803 4.505 80.131 1.00 54.00 165 ILE A CA 1
ATOM 1289 C C . ILE A 1 165 ? -37.628 3.739 81.158 1.00 54.00 165 ILE A C 1
ATOM 1291 O O . ILE A 1 165 ? -38.849 3.710 81.065 1.00 54.00 165 ILE A O 1
ATOM 1295 N N . ASP A 1 166 ? -36.957 3.064 82.083 1.00 53.75 166 ASP A N 1
ATOM 1296 C CA . ASP A 1 166 ? -37.594 2.343 83.182 1.00 53.75 166 ASP A CA 1
ATOM 1297 C C . ASP A 1 166 ? -37.890 3.362 84.296 1.00 53.75 166 ASP A C 1
ATOM 1299 O O . ASP A 1 166 ? -36.936 3.872 84.899 1.00 53.75 166 ASP A O 1
ATOM 1303 N N . PRO A 1 167 ? -39.155 3.749 84.557 1.00 53.00 167 PRO A N 1
ATOM 1304 C CA . PRO A 1 167 ? -39.479 4.677 85.630 1.00 53.00 167 PRO A CA 1
ATOM 1305 C C . PRO A 1 167 ? -39.422 3.929 86.967 1.00 53.00 167 PRO A C 1
ATOM 1307 O O . PRO A 1 167 ? -40.423 3.703 87.641 1.00 53.00 167 PRO A O 1
ATOM 1310 N N . GLN A 1 168 ? -38.223 3.529 87.375 1.00 53.56 168 GLN A N 1
ATOM 1311 C CA . GLN A 1 168 ? -37.959 3.135 88.750 1.00 53.56 168 GLN A CA 1
ATOM 1312 C C . GLN A 1 168 ? -37.904 4.425 89.568 1.00 53.56 168 GLN A C 1
ATOM 1314 O O . GLN A 1 168 ? -36.852 5.050 89.645 1.00 53.56 168 GLN A O 1
ATOM 1319 N N . VAL A 1 169 ? -39.067 4.848 90.076 1.00 51.75 169 VAL A N 1
ATOM 1320 C CA . VAL A 1 169 ? -39.331 5.610 91.319 1.00 51.75 169 VAL A CA 1
ATOM 1321 C C . VAL A 1 169 ? -40.645 6.379 91.121 1.00 51.75 169 VAL A C 1
ATOM 1323 O O . VAL A 1 169 ? -40.672 7.541 90.728 1.00 51.75 169 VAL A O 1
ATOM 1326 N N . ALA A 1 170 ? -41.766 5.723 91.421 1.00 51.91 170 ALA A N 1
ATOM 1327 C CA . ALA A 1 170 ? -43.005 6.406 91.783 1.00 51.91 170 ALA A CA 1
ATOM 1328 C C . ALA A 1 170 ? -42.990 6.645 93.299 1.00 51.91 170 ALA A C 1
ATOM 1330 O O . ALA A 1 170 ? -43.732 6.018 94.044 1.00 51.91 170 ALA A O 1
ATOM 1331 N N . MET A 1 171 ? -42.085 7.497 93.777 1.00 51.69 171 MET A N 1
ATOM 1332 C CA . MET A 1 171 ? -42.153 8.026 95.139 1.00 51.69 171 MET A CA 1
ATOM 1333 C C . MET A 1 171 ? -41.834 9.515 95.099 1.00 51.69 171 MET A C 1
ATOM 1335 O O . MET A 1 171 ? -40.922 9.933 94.392 1.00 51.69 171 MET A O 1
ATOM 1339 N N . ALA A 1 172 ? -42.630 10.304 95.8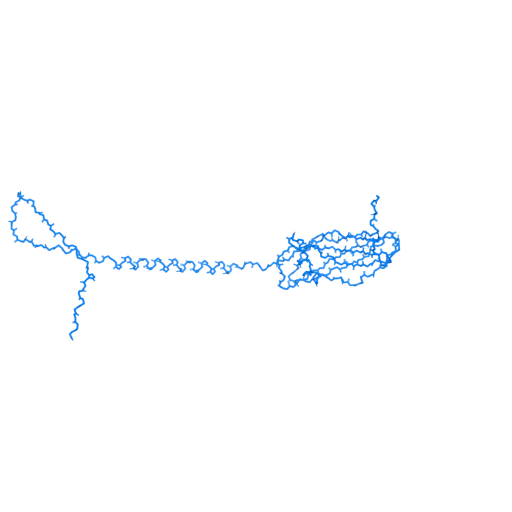21 1.00 56.97 172 ALA A N 1
ATOM 1340 C CA . ALA A 1 172 ? -42.533 11.755 95.893 1.00 56.97 172 ALA A CA 1
ATOM 1341 C C . ALA A 1 172 ? -41.111 12.190 96.286 1.00 56.97 172 ALA A C 1
ATOM 1343 O O . ALA A 1 172 ? -40.698 12.033 97.435 1.00 56.97 172 ALA A O 1
ATOM 1344 N N . VAL A 1 173 ? -40.360 12.715 95.317 1.00 55.22 173 VAL A N 1
ATOM 1345 C CA . VAL A 1 173 ? -39.044 13.314 95.546 1.00 55.22 173 VAL A CA 1
ATOM 1346 C C . VAL A 1 173 ? -39.255 14.793 95.899 1.00 55.22 173 VAL A C 1
ATOM 1348 O O . VAL A 1 173 ? -39.935 15.492 95.145 1.00 55.22 173 VAL A O 1
ATOM 1351 N N . PRO A 1 174 ? -38.727 15.286 97.031 1.00 60.09 174 PRO A N 1
ATOM 1352 C CA . PRO A 1 174 ? -38.816 16.699 97.387 1.00 60.09 174 PRO A CA 1
ATOM 1353 C C . PRO A 1 174 ? -38.023 17.573 96.394 1.00 60.09 174 PRO A C 1
ATOM 1355 O O . PRO A 1 174 ? -36.991 17.163 95.864 1.00 60.09 174 PRO A O 1
ATOM 1358 N N . VAL A 1 175 ? -38.553 18.770 96.111 1.00 60.50 175 VAL A N 1
ATOM 1359 C CA . VAL A 1 175 ? -38.193 19.655 94.976 1.00 60.50 175 VAL A CA 1
ATOM 1360 C C . VAL A 1 175 ? -36.744 20.179 95.026 1.00 60.50 175 VAL A C 1
ATOM 1362 O O . VAL A 1 175 ? -36.245 20.739 94.055 1.00 60.50 175 VAL A O 1
ATOM 1365 N N . ASP A 1 176 ? -36.035 19.975 96.132 1.00 60.00 176 ASP A N 1
ATOM 1366 C CA . ASP A 1 176 ? -34.706 20.517 96.412 1.00 60.00 176 ASP A CA 1
ATOM 1367 C C . ASP A 1 176 ? -33.534 19.565 96.092 1.00 60.00 176 ASP A C 1
ATOM 1369 O O . ASP A 1 176 ? -32.378 19.932 96.313 1.00 60.00 176 ASP A O 1
ATOM 1373 N N . LYS A 1 177 ? -33.778 18.365 95.536 1.00 49.06 177 LYS A N 1
ATOM 1374 C CA . LYS A 1 177 ? -32.706 17.408 95.185 1.00 49.06 177 LYS A CA 1
ATOM 1375 C C . LYS A 1 177 ? -32.628 17.064 93.695 1.00 49.06 177 LYS A C 1
ATOM 1377 O O . LYS A 1 177 ? -33.618 16.699 93.070 1.00 49.06 177 LYS A O 1
ATOM 1382 N N . LEU A 1 178 ? -31.407 17.097 93.144 1.00 52.03 178 LEU A N 1
ATOM 1383 C CA . LEU A 1 178 ? -31.105 16.561 91.812 1.00 52.03 178 LEU A CA 1
ATOM 1384 C C . LEU A 1 178 ? -31.322 15.041 91.789 1.00 52.03 178 LEU A C 1
ATOM 1386 O O . LEU A 1 178 ? -30.739 14.312 92.592 1.00 52.03 178 LEU A O 1
ATOM 1390 N N . VAL A 1 179 ? -32.111 14.567 90.826 1.00 58.12 179 VAL A N 1
ATOM 1391 C CA . VAL A 1 179 ? -32.305 13.137 90.558 1.00 58.12 179 VAL A CA 1
ATOM 1392 C C . VAL A 1 179 ? -31.485 12.746 89.335 1.00 58.12 179 VAL A C 1
ATOM 1394 O O . VAL A 1 179 ? -31.688 13.272 88.241 1.00 58.12 179 VAL A O 1
ATOM 1397 N N . THR A 1 180 ? -30.563 11.803 89.516 1.00 56.28 180 THR A N 1
ATOM 1398 C CA . THR A 1 180 ? -29.762 11.236 88.427 1.00 56.28 180 THR A CA 1
ATOM 1399 C C . THR A 1 180 ? -30.478 10.019 87.853 1.00 56.28 180 THR A C 1
ATOM 1401 O O . THR A 1 180 ? -30.573 8.982 88.509 1.00 56.28 180 THR A O 1
ATOM 1404 N N . TYR A 1 181 ? -30.965 10.119 86.617 1.00 52.97 181 TYR A N 1
ATOM 1405 C CA . TYR A 1 181 ? -31.564 8.985 85.913 1.00 52.97 181 TYR A CA 1
ATOM 1406 C C . TYR A 1 181 ? -30.482 8.137 85.242 1.00 52.97 181 TYR A C 1
ATOM 1408 O O . TYR A 1 181 ? -29.611 8.654 84.545 1.00 52.97 181 TYR A O 1
ATOM 1416 N N . THR A 1 182 ? -30.556 6.817 85.418 1.00 52.38 182 THR A N 1
ATOM 1417 C CA . THR A 1 182 ? -29.698 5.878 84.685 1.00 52.38 182 THR A CA 1
ATOM 1418 C C . THR A 1 182 ? -30.447 5.370 83.461 1.00 52.38 182 THR A C 1
ATOM 1420 O O . THR A 1 182 ? -31.359 4.556 83.579 1.00 52.38 182 THR A O 1
ATOM 1423 N N . VAL A 1 183 ? -30.056 5.828 82.274 1.00 53.91 183 VAL A N 1
ATOM 1424 C CA . VAL A 1 183 ? -30.618 5.340 81.009 1.00 53.91 183 VAL A CA 1
ATOM 1425 C C . VAL A 1 183 ? -29.854 4.085 80.585 1.00 53.91 183 VAL A C 1
ATOM 1427 O O . VAL A 1 183 ? -28.652 4.136 80.330 1.00 53.91 183 VAL A O 1
ATOM 1430 N N . LYS A 1 184 ? -30.542 2.942 80.496 1.00 51.91 184 LYS A N 1
ATOM 1431 C CA . LYS A 1 184 ? -29.958 1.699 79.974 1.00 51.91 184 LYS A CA 1
ATOM 1432 C C . LYS A 1 184 ? -30.283 1.561 78.490 1.00 51.91 184 LYS A C 1
ATOM 1434 O O . LYS A 1 184 ? -31.425 1.315 78.120 1.00 51.91 184 LYS A O 1
ATOM 1439 N N . VAL A 1 185 ? -29.267 1.668 77.641 1.00 52.72 185 VAL A N 1
ATOM 1440 C CA . VAL A 1 185 ? -29.391 1.389 76.204 1.00 52.72 185 VAL A CA 1
ATOM 1441 C C . VAL A 1 185 ? -29.119 -0.100 75.984 1.00 52.72 185 VAL A C 1
ATOM 1443 O O . VAL A 1 185 ? -28.005 -0.565 76.219 1.00 52.72 185 VAL A O 1
ATOM 1446 N N . LYS A 1 186 ? -30.126 -0.874 75.561 1.00 52.62 186 LYS A N 1
ATOM 1447 C CA . LYS A 1 186 ? -29.953 -2.287 75.179 1.00 52.62 186 LYS A CA 1
ATOM 1448 C C . LYS A 1 186 ? -29.995 -2.437 73.661 1.00 52.62 186 LYS A C 1
ATOM 1450 O O . LYS A 1 186 ? -30.907 -1.948 73.006 1.00 52.62 186 LYS A O 1
ATOM 1455 N N . ASN A 1 187 ? -29.028 -3.172 73.116 1.00 49.09 187 ASN A N 1
ATOM 1456 C CA . ASN A 1 187 ? -29.049 -3.626 71.729 1.00 49.09 187 ASN A CA 1
ATOM 1457 C C . ASN A 1 187 ? -29.777 -4.980 71.665 1.00 49.09 187 ASN A C 1
ATOM 1459 O O . ASN A 1 187 ? -29.322 -5.955 72.261 1.00 49.09 187 ASN A O 1
ATOM 1463 N N . GLN A 1 188 ? -30.917 -5.047 70.973 1.00 52.81 188 GLN A N 1
ATOM 1464 C CA . GLN A 1 188 ? -31.813 -6.212 70.993 1.00 52.81 188 GLN A CA 1
ATOM 1465 C C . GLN A 1 188 ? -31.272 -7.470 70.276 1.00 52.81 188 GLN A C 1
ATOM 1467 O O . GLN A 1 188 ? -31.940 -8.497 70.288 1.00 52.81 188 GLN A O 1
ATOM 1472 N N . ARG A 1 189 ? -30.068 -7.444 69.678 1.00 53.34 189 ARG A N 1
ATOM 1473 C CA . ARG A 1 189 ? -29.485 -8.606 68.968 1.00 53.34 189 ARG A CA 1
ATOM 1474 C C . ARG A 1 189 ? -28.772 -9.646 69.840 1.00 53.34 189 ARG A C 1
ATOM 1476 O O . ARG A 1 189 ? -28.217 -10.594 69.294 1.00 53.34 189 ARG A O 1
ATOM 1483 N N . GLN A 1 190 ? -28.779 -9.517 71.163 1.00 47.12 190 GLN A N 1
ATOM 1484 C CA . GLN A 1 190 ? -28.321 -10.591 72.052 1.00 47.12 190 GLN A CA 1
ATOM 1485 C C . GLN A 1 190 ? -29.519 -11.348 72.629 1.00 47.12 190 GLN A C 1
ATOM 1487 O O . GLN A 1 190 ? -29.842 -11.225 73.808 1.00 47.12 190 GLN A O 1
ATOM 1492 N N . SER A 1 191 ? -30.192 -12.144 71.796 1.00 45.09 191 SER A N 1
ATOM 1493 C CA . SER A 1 191 ? -30.946 -13.284 72.320 1.00 45.09 191 SER A CA 1
ATOM 1494 C C . SER A 1 191 ? -29.926 -14.335 72.772 1.00 45.09 191 SER A C 1
ATOM 1496 O O . SER A 1 191 ? -29.084 -14.726 71.959 1.00 45.09 191 SER A O 1
ATOM 1498 N N . PRO A 1 192 ? -29.944 -14.805 74.032 1.00 46.62 192 PRO A N 1
ATOM 1499 C CA . PRO A 1 192 ? -29.214 -16.013 74.378 1.00 46.62 192 PRO A CA 1
ATOM 1500 C C . PRO A 1 192 ? -29.820 -17.164 73.571 1.00 46.62 192 PRO A C 1
ATOM 1502 O O . PRO A 1 192 ? -31.036 -17.352 73.569 1.00 46.62 192 PRO A O 1
ATOM 1505 N N . VAL A 1 193 ? -28.978 -17.917 72.864 1.00 52.66 193 VAL A N 1
ATOM 1506 C CA . VAL A 1 193 ? -29.360 -19.207 72.286 1.00 52.66 193 VAL A CA 1
ATOM 1507 C C . VAL A 1 193 ? -29.685 -20.123 73.466 1.00 52.66 193 VAL A C 1
ATOM 1509 O O . VAL A 1 193 ? -28.793 -20.666 74.114 1.00 52.66 193 VAL A O 1
ATOM 1512 N N . THR A 1 194 ? -30.966 -20.199 73.823 1.00 52.19 194 THR A N 1
ATOM 1513 C CA . THR A 1 194 ? -31.470 -21.116 74.844 1.00 52.19 194 THR A CA 1
ATOM 1514 C C . THR A 1 194 ? -31.312 -22.540 74.325 1.00 52.19 194 THR A C 1
ATOM 1516 O O . THR A 1 194 ? -31.734 -22.858 73.216 1.00 52.19 194 THR A O 1
ATOM 1519 N N . GLY A 1 195 ? -30.635 -23.360 75.127 1.00 50.06 195 GLY A N 1
ATOM 1520 C CA . GLY A 1 195 ? -30.195 -24.696 74.764 1.00 50.06 195 GLY A CA 1
ATOM 1521 C C . GLY A 1 195 ? -31.316 -25.671 74.419 1.00 50.06 195 GLY A C 1
ATOM 1522 O O . GLY A 1 195 ? -32.436 -25.585 74.920 1.00 50.06 195 GLY A O 1
ATOM 1523 N N . VAL A 1 196 ? -30.941 -26.649 73.602 1.00 46.59 196 VAL A N 1
ATOM 1524 C CA . VAL A 1 196 ? -31.632 -27.929 73.488 1.00 46.59 196 VAL A CA 1
ATOM 1525 C C . VAL A 1 196 ? -30.834 -28.911 74.344 1.00 46.59 196 VAL A C 1
ATOM 1527 O O . VAL A 1 196 ? -29.629 -29.071 74.143 1.00 46.59 196 VAL A O 1
ATOM 1530 N N . ARG A 1 197 ? -31.500 -2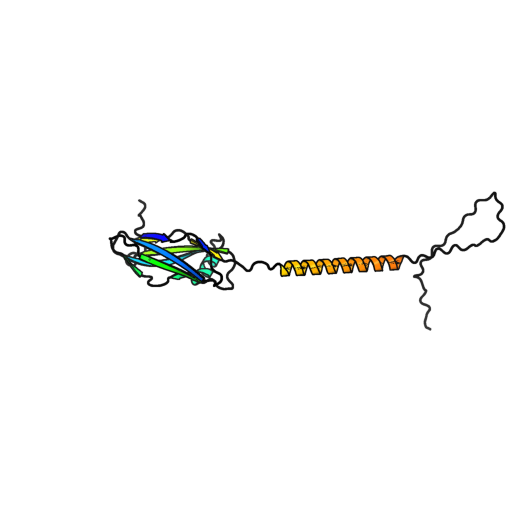9.452 75.364 1.00 50.03 197 ARG A N 1
ATOM 1531 C CA . ARG A 1 197 ? -31.056 -30.613 76.141 1.00 50.03 197 ARG A CA 1
ATOM 1532 C C . ARG A 1 197 ? -31.296 -31.884 75.343 1.00 50.03 197 ARG A C 1
ATOM 1534 O O . ARG A 1 197 ? -32.320 -31.910 74.626 1.00 50.03 197 ARG A O 1
#

Foldseek 3Di:
DDPDAQKDKDKPDQEDEQDPQQKDKTKIWIWGQAWFKKFKDKFWQDWQPHRDVVRRVVQSVQKDKDDDRIDTHHNPGGIDMIMIMGHGDPPDDWTKTKMKMKIATPVCRPNHIDIDPIHIYTDDDDDPDCVVVVVVVVVVVVVVVVVVVVVVVVVVVQPPWDFDQDPPDPDDDDPPDDDDGDTDTDDPPDDPPDDDD

Sequence (197 aa):
MTQRPNFTIQPETRALHVTKDHEAAIRFLVTSRTHLRGEAHVIPVAYNGDRSPQATVHFHNWLTLVGEREVDFDASGEAKPYTVRIRVPNDADPGEYLFRLKVVDVAEPDETVGESPEIAFQVVGPKPTLAAFVLAAVLALVTLTALAVWAVIFVQNRTNLQLTIDPQVAMAVPVDKLVTYTVKVKNQRQSPVTGVR

Secondary structure (DSSP, 8-state):
--PPPSEEEEES-SEEEPPTTSEEEEEEEEEESS-EEEEEEEEEEEETTB--HHHHHHHHTTEEEES-SEEEEPTT-PPEEEEEEEE--TTPPSEEEEEEEEEEESS-TTT-EEEPPPEEEEEPPPPPPHHHHHHHHHHHHHHHHHHHHHHHHHHHTT------------S---TTS----------TT----PPP-

Radius of gyration: 42.36 Å; chains: 1; bounding box: 72×51×126 Å

pLDDT: mean 79.33, std 16.57, range [42.47, 96.19]